Protein AF-A0A1G1LKU3-F1 (afdb_monomer)

Sequence (228 aa):
MNNTKLEERTIYLSWQATDHGKRHIVAELVEKAPGQYSFRYIPGKDLEEAKKLGFNGYPAFPNLDQEYTGNAIDPFVMRLPARARADFNDLLKYWEIHNPSLSDFDLLAITGGKLRTDNFEFIDPHKTKRPNQFLTELAGFVYHADDKKLRNIPAGSELQLEREPKNQSDSYAVKVLYRGEPIGSIKRVHSQTICEELAKGKTVKAEVKDFAVNGVVNSILLKVTISG

Nearest PDB structures (foldseek):
  4xzg-assembly1_A  TM=8.697E-01  e=4.117E-06  Homo sapiens
  3k2y-assembly1_A  TM=7.792E-01  e=2.714E-05  Lactiplantibacillus plantarum
  6kjx-assembly1_A  TM=4.455E-01  e=8.923E-01  Homo sapiens
  6kjw-assembly1_A  TM=4.487E-01  e=1.121E+00  Homo sapiens
  6kjy-assembly1_A  TM=4.460E-01  e=1.187E+00  Homo sapiens

Radius of gyration: 18.08 Å; Cα contacts (8 Å, |Δi|>4): 410; chains: 1; bounding box: 56×41×42 Å

Solvent-accessible surface area (backbone atoms only — not comparable to full-atom values): 13021 Å² total; per-residue (Å²): 132,88,81,74,73,67,78,64,44,64,32,31,36,29,39,38,49,96,86,74,57,74,73,23,62,35,26,38,42,33,37,62,46,97,91,38,26,34,31,33,50,44,89,50,70,43,31,58,52,38,42,76,65,69,52,69,64,54,89,95,49,60,59,65,91,45,76,41,68,49,73,50,52,59,84,55,54,78,46,48,82,62,80,85,44,93,59,37,68,58,53,31,53,73,71,74,46,86,60,92,84,61,52,72,67,56,50,31,39,69,65,16,41,58,52,94,88,56,53,48,34,37,40,50,47,44,80,90,63,69,66,54,56,51,73,46,54,59,29,65,30,86,81,48,42,58,59,74,62,60,72,69,58,56,68,70,39,70,41,48,79,44,78,36,66,81,40,90,90,40,56,41,37,27,40,31,23,50,95,85,41,60,43,26,26,50,42,72,64,49,13,48,53,53,50,54,42,48,71,70,70,32,49,75,46,37,25,35,61,45,74,44,71,74,98,48,78,74,46,39,35,29,38,37,40,49,51,122

Mean predicted aligned error: 5.67 Å

Secondary structure (DSSP, 8-state):
-----PPPEEEEEEE--TT----EEEEEEEEEETTEEEEEE--SHHHHHHHHTT---BTTB--TTPPEEEBTTHHHHTTSPPTT-TTHHHHHHHTT---TT--HHHHHHHHTT--TTS-EEEE---SSS--SEEEEEPBSHHHHS-HHHHHTS-TT-EEEEEE-TT-SS-TT-EEEEETTEEEEE--HHHHHHHHHHHHTT-EEEEEEEEEEEESEEEEEEEEEEEE-

Structure (mmCIF, N/CA/C/O backbone):
data_AF-A0A1G1LKU3-F1
#
_entry.id   AF-A0A1G1LKU3-F1
#
loop_
_atom_site.group_PDB
_atom_site.id
_atom_site.type_symbol
_atom_site.label_atom_id
_atom_site.label_alt_id
_atom_site.label_comp_id
_atom_site.label_asym_id
_atom_site.label_entity_id
_atom_site.label_seq_id
_atom_site.pdbx_PDB_ins_code
_atom_site.Cartn_x
_atom_site.Cartn_y
_atom_site.Cartn_z
_atom_site.occupancy
_atom_site.B_iso_or_equiv
_atom_site.auth_seq_id
_atom_site.auth_comp_id
_atom_site.auth_asym_id
_atom_site.auth_atom_id
_atom_site.pdbx_PDB_model_num
ATOM 1 N N . MET A 1 1 ? 31.051 19.536 7.301 1.00 37.12 1 MET A N 1
ATOM 2 C CA . MET A 1 1 ? 30.034 19.300 6.255 1.00 37.12 1 MET A CA 1
ATOM 3 C C . MET A 1 1 ? 29.136 18.187 6.760 1.00 37.12 1 MET A C 1
ATOM 5 O O . MET A 1 1 ? 29.606 17.064 6.882 1.00 37.12 1 MET A O 1
ATOM 9 N N . ASN A 1 2 ? 27.909 18.510 7.171 1.00 36.47 2 ASN A N 1
ATOM 10 C CA . ASN A 1 2 ? 26.962 17.505 7.647 1.00 36.47 2 ASN A CA 1
ATOM 11 C C . ASN A 1 2 ? 26.499 16.684 6.444 1.00 36.47 2 ASN A C 1
ATOM 13 O O . ASN A 1 2 ? 25.755 17.179 5.602 1.00 36.47 2 ASN A O 1
ATOM 17 N N . ASN A 1 3 ? 26.997 15.455 6.346 1.00 38.53 3 ASN A N 1
ATOM 18 C CA . ASN A 1 3 ? 26.546 14.478 5.370 1.00 38.53 3 ASN A CA 1
ATOM 19 C C . ASN A 1 3 ? 25.198 13.929 5.852 1.00 38.53 3 ASN A C 1
ATOM 21 O O . ASN A 1 3 ? 25.131 12.864 6.465 1.00 38.53 3 ASN A O 1
ATOM 25 N N . THR A 1 4 ? 24.130 14.706 5.671 1.00 44.66 4 THR A N 1
ATOM 26 C CA . THR A 1 4 ? 22.770 14.225 5.908 1.00 44.66 4 THR A CA 1
ATOM 27 C C . THR A 1 4 ? 22.478 13.205 4.816 1.00 44.66 4 THR A C 1
ATOM 29 O O . THR A 1 4 ? 22.064 13.567 3.717 1.00 44.66 4 THR A O 1
ATOM 32 N N . LYS A 1 5 ? 22.775 11.930 5.086 1.00 50.56 5 LYS A N 1
ATOM 33 C CA . LYS A 1 5 ? 22.382 10.822 4.218 1.00 50.56 5 LYS A CA 1
ATOM 34 C C . LYS A 1 5 ? 20.863 10.920 4.063 1.00 50.56 5 LYS A C 1
ATOM 36 O O . LYS A 1 5 ? 20.144 10.761 5.047 1.00 50.56 5 LYS A O 1
ATOM 41 N N . LEU A 1 6 ? 20.387 11.288 2.872 1.00 59.25 6 LEU A N 1
ATOM 42 C CA . LEU A 1 6 ? 18.961 11.244 2.561 1.00 59.25 6 LEU A CA 1
ATOM 43 C C . LEU A 1 6 ? 18.481 9.821 2.855 1.00 59.25 6 LEU A C 1
ATOM 45 O O . LEU A 1 6 ? 19.118 8.855 2.435 1.00 59.25 6 LEU A O 1
ATOM 49 N N . GLU A 1 7 ? 17.420 9.698 3.649 1.00 74.25 7 GLU A N 1
ATOM 50 C CA . GLU A 1 7 ? 16.853 8.391 3.963 1.00 74.25 7 GLU A CA 1
ATOM 51 C C . GLU A 1 7 ? 16.281 7.771 2.692 1.00 74.25 7 GLU A C 1
ATOM 53 O O . GLU A 1 7 ? 15.442 8.378 2.020 1.00 74.25 7 GLU A O 1
ATOM 58 N N . GLU A 1 8 ? 16.739 6.560 2.389 1.00 87.94 8 GLU A N 1
ATOM 59 C CA . GLU A 1 8 ? 16.207 5.749 1.302 1.00 87.94 8 GLU A CA 1
ATOM 60 C C . GLU A 1 8 ? 14.712 5.503 1.533 1.00 87.94 8 GLU A C 1
ATOM 62 O O . GLU A 1 8 ? 14.261 5.262 2.661 1.00 87.94 8 GLU A O 1
ATOM 67 N N . ARG A 1 9 ? 13.931 5.584 0.456 1.00 91.44 9 ARG A N 1
ATOM 68 C CA . ARG A 1 9 ? 12.481 5.371 0.493 1.00 91.44 9 ARG A CA 1
ATOM 69 C C . ARG A 1 9 ? 12.148 4.104 -0.265 1.00 91.44 9 ARG A C 1
ATOM 71 O O . ARG A 1 9 ? 12.622 3.920 -1.380 1.00 91.44 9 ARG A O 1
ATOM 78 N N . THR A 1 10 ? 11.296 3.264 0.310 1.00 93.88 10 THR A N 1
ATOM 79 C CA . THR A 1 10 ? 10.927 1.978 -0.287 1.00 93.88 10 THR A CA 1
ATOM 80 C C . THR A 1 10 ? 9.421 1.865 -0.398 1.00 93.88 10 THR A C 1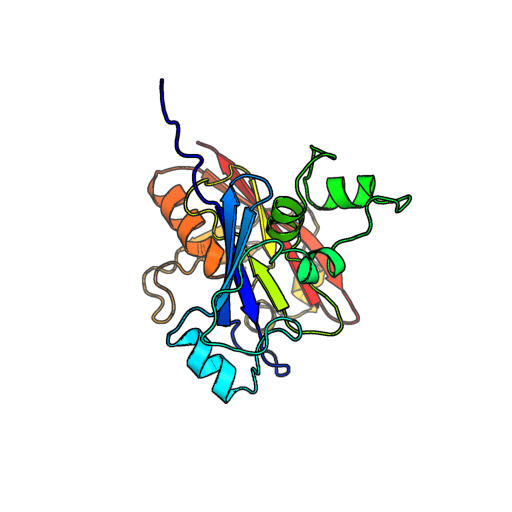
ATOM 82 O O . THR A 1 10 ? 8.718 2.007 0.600 1.00 93.88 10 THR A O 1
ATOM 85 N N . ILE A 1 11 ? 8.949 1.529 -1.595 1.00 95.69 11 ILE A N 1
ATOM 86 C CA . ILE A 1 11 ? 7.603 1.006 -1.815 1.00 95.69 11 ILE A CA 1
ATOM 87 C C . ILE A 1 11 ? 7.697 -0.420 -2.340 1.00 95.69 11 ILE A C 1
ATOM 89 O O . ILE A 1 11 ? 8.648 -0.798 -3.024 1.00 95.69 11 ILE A O 1
ATOM 93 N N . TYR A 1 12 ? 6.704 -1.230 -2.015 1.00 96.69 12 TYR A N 1
ATOM 94 C CA . TYR A 1 12 ? 6.660 -2.630 -2.397 1.00 96.69 12 TYR A CA 1
ATOM 95 C C . TYR A 1 12 ? 5.760 -2.841 -3.603 1.00 96.69 12 TYR A C 1
ATOM 97 O O . TYR A 1 12 ? 4.674 -2.273 -3.677 1.00 96.69 12 TYR A O 1
ATOM 105 N N . LEU A 1 13 ? 6.181 -3.712 -4.514 1.00 97.69 13 LEU A N 1
ATOM 106 C CA . LEU A 1 13 ? 5.311 -4.253 -5.544 1.00 97.69 13 LEU A CA 1
ATOM 107 C C . LEU A 1 13 ? 4.603 -5.483 -4.978 1.00 97.69 13 LEU A C 1
ATOM 109 O O . LEU A 1 13 ? 5.233 -6.488 -4.632 1.00 97.69 13 LEU A O 1
ATOM 113 N N . SER A 1 14 ? 3.281 -5.400 -4.908 1.00 95.62 14 SER A N 1
ATOM 114 C CA . SER A 1 14 ? 2.413 -6.527 -4.595 1.00 95.62 14 SER A CA 1
ATOM 115 C C . SER A 1 14 ? 1.806 -7.120 -5.861 1.00 95.62 14 SER A C 1
ATOM 117 O O . SER A 1 14 ? 1.523 -6.401 -6.822 1.00 95.62 14 SER A O 1
ATOM 119 N N . TRP A 1 15 ? 1.575 -8.429 -5.841 1.00 95.69 15 TRP A N 1
ATOM 120 C CA . TRP A 1 15 ? 0.900 -9.159 -6.909 1.00 95.69 15 TRP A CA 1
ATOM 121 C C . TRP A 1 15 ? -0.154 -10.113 -6.334 1.00 95.69 15 TRP A C 1
ATOM 123 O O . TRP A 1 15 ? 0.018 -10.654 -5.239 1.00 95.69 15 TRP A O 1
ATOM 133 N N . GLN A 1 16 ? -1.251 -10.307 -7.066 1.00 91.12 16 GLN A N 1
ATOM 134 C CA . GLN A 1 16 ? -2.331 -11.240 -6.731 1.00 91.12 16 GLN A CA 1
ATOM 135 C C . GLN A 1 16 ? -2.614 -12.166 -7.919 1.00 91.12 16 GLN A C 1
ATOM 137 O O . GLN A 1 16 ? -2.608 -11.724 -9.068 1.00 91.12 16 GLN A O 1
ATOM 142 N N . ALA A 1 17 ? -2.922 -13.431 -7.650 1.00 89.38 17 ALA A N 1
ATOM 143 C CA . ALA A 1 17 ? -3.460 -14.322 -8.671 1.00 89.38 17 ALA A CA 1
ATOM 144 C C . ALA A 1 17 ? -4.878 -13.886 -9.098 1.00 89.38 17 ALA A C 1
ATOM 146 O O . ALA A 1 17 ? -5.596 -13.215 -8.351 1.00 89.38 17 ALA A O 1
ATOM 147 N N . THR A 1 18 ? -5.280 -14.247 -10.318 1.00 78.25 18 THR A N 1
ATOM 148 C CA . THR A 1 18 ? -6.564 -13.840 -10.924 1.00 78.25 18 THR A CA 1
ATOM 149 C C . THR A 1 18 ? -7.797 -14.418 -10.227 1.00 78.25 18 THR A C 1
ATOM 151 O O . THR A 1 18 ? -8.896 -13.924 -10.432 1.00 78.25 18 THR A O 1
ATOM 154 N N . ASP A 1 19 ? -7.631 -15.447 -9.402 1.00 71.25 19 ASP A N 1
ATOM 155 C CA . ASP A 1 19 ? -8.685 -16.141 -8.655 1.00 71.25 19 ASP A CA 1
ATOM 156 C C . ASP A 1 19 ? -8.971 -15.526 -7.267 1.00 71.25 19 ASP A C 1
ATOM 158 O O . ASP A 1 19 ? -9.614 -16.149 -6.425 1.00 71.25 19 ASP A O 1
ATOM 162 N N . HIS A 1 20 ? -8.545 -14.278 -7.037 1.00 62.06 20 HIS A N 1
ATOM 163 C CA . HIS A 1 20 ? -8.822 -13.490 -5.826 1.00 62.06 20 HIS A CA 1
ATOM 164 C C . HIS A 1 20 ? -8.166 -14.004 -4.526 1.00 62.06 20 HIS A C 1
ATOM 166 O O . HIS A 1 20 ? -8.681 -13.789 -3.425 1.00 62.06 20 HIS A O 1
ATOM 172 N N . GLY A 1 21 ? -6.975 -14.602 -4.629 1.00 72.00 21 GLY A N 1
ATOM 173 C CA . GLY A 1 21 ? -6.174 -15.055 -3.484 1.00 72.00 21 GLY A CA 1
ATOM 174 C C . GLY A 1 21 ? -5.505 -13.948 -2.647 1.00 72.00 21 GLY A C 1
ATOM 175 O O . GLY A 1 21 ? -5.754 -12.755 -2.795 1.00 72.00 21 GLY A O 1
ATOM 176 N N . LYS A 1 22 ? -4.611 -14.328 -1.734 1.00 80.38 22 LYS A N 1
ATOM 177 C CA . LYS A 1 22 ? -3.787 -13.381 -0.960 1.00 80.38 22 LYS A CA 1
ATOM 178 C C . LYS A 1 22 ? -2.887 -12.553 -1.902 1.00 80.38 22 LYS A C 1
ATOM 180 O O . LYS A 1 22 ? -2.382 -13.064 -2.896 1.00 80.38 22 LYS A O 1
ATOM 185 N N . ARG A 1 23 ? -2.642 -11.278 -1.569 1.00 88.88 23 ARG A N 1
ATOM 186 C CA . ARG A 1 23 ? -1.574 -10.480 -2.202 1.00 88.88 23 ARG A CA 1
ATOM 187 C C . ARG A 1 23 ? -0.210 -10.865 -1.632 1.00 88.88 23 ARG A C 1
ATOM 189 O O . ARG A 1 23 ? -0.045 -10.920 -0.413 1.00 88.88 23 ARG A O 1
ATOM 196 N N . HIS A 1 24 ? 0.758 -11.072 -2.512 1.00 92.62 24 HIS A N 1
ATOM 197 C CA . HIS A 1 24 ? 2.145 -11.378 -2.174 1.00 92.62 24 HIS A CA 1
ATOM 198 C C . HIS A 1 24 ? 3.012 -10.149 -2.417 1.00 92.62 24 HIS A C 1
ATOM 200 O O . HIS A 1 24 ? 2.901 -9.524 -3.473 1.00 92.62 24 HIS A O 1
ATOM 206 N N . ILE A 1 25 ? 3.873 -9.800 -1.461 1.00 94.56 25 ILE A N 1
ATOM 207 C CA . ILE A 1 25 ? 4.914 -8.795 -1.690 1.00 94.56 25 ILE A CA 1
ATOM 208 C C . ILE A 1 25 ? 6.060 -9.478 -2.434 1.00 94.56 25 ILE A C 1
ATOM 210 O O . ILE A 1 25 ? 6.754 -10.319 -1.868 1.00 94.56 25 ILE A O 1
ATOM 214 N N . VAL A 1 26 ? 6.224 -9.152 -3.716 1.00 97.62 26 VAL A N 1
ATOM 215 C CA . VAL A 1 26 ? 7.141 -9.872 -4.618 1.00 97.62 26 VAL A CA 1
ATOM 216 C C . VAL A 1 26 ? 8.422 -9.099 -4.913 1.00 97.62 26 VAL A C 1
ATOM 218 O O . VAL A 1 26 ? 9.440 -9.709 -5.232 1.00 97.62 26 VAL A O 1
ATOM 221 N N . ALA A 1 27 ? 8.391 -7.771 -4.808 1.00 98.25 27 ALA A N 1
ATOM 222 C CA . ALA A 1 27 ? 9.526 -6.910 -5.121 1.00 98.25 27 ALA A CA 1
ATOM 223 C C . ALA A 1 27 ? 9.468 -5.581 -4.359 1.00 98.25 27 ALA A C 1
ATOM 225 O O . ALA A 1 27 ? 8.453 -5.234 -3.752 1.00 98.25 27 ALA A O 1
ATOM 226 N N . GLU A 1 28 ? 10.556 -4.824 -4.424 1.00 97.62 28 GLU A N 1
ATOM 227 C CA . GLU A 1 28 ? 10.659 -3.458 -3.918 1.00 97.62 28 GLU A CA 1
ATOM 228 C C . GLU A 1 28 ? 11.194 -2.508 -4.987 1.00 97.62 28 GLU A C 1
ATOM 230 O O . GLU A 1 28 ? 12.090 -2.856 -5.757 1.00 97.62 28 GLU A O 1
ATOM 235 N N . LEU A 1 29 ? 10.642 -1.296 -5.001 1.00 97.62 29 LEU A N 1
ATOM 236 C CA . LEU A 1 29 ? 11.205 -0.128 -5.661 1.00 97.62 29 LEU A CA 1
ATOM 237 C C . LEU A 1 29 ? 11.768 0.786 -4.573 1.00 97.62 29 LEU A C 1
ATOM 239 O O . LEU A 1 29 ? 11.040 1.235 -3.684 1.00 97.62 29 LEU A O 1
ATOM 243 N N . VAL A 1 30 ? 13.063 1.060 -4.657 1.00 95.56 30 VAL A N 1
ATOM 244 C CA . VAL A 1 30 ? 13.795 1.894 -3.707 1.00 95.56 30 VAL A CA 1
ATOM 245 C C . VAL A 1 30 ? 14.258 3.155 -4.414 1.00 95.56 30 VAL A C 1
ATOM 247 O O . VAL A 1 30 ? 14.910 3.081 -5.454 1.00 95.56 30 VAL A O 1
ATOM 250 N N . GLU A 1 31 ? 13.955 4.312 -3.841 1.00 93.81 31 GLU A N 1
ATOM 251 C CA . GLU A 1 31 ? 14.601 5.568 -4.193 1.00 93.81 31 GLU A CA 1
ATOM 252 C C . GLU A 1 31 ? 15.798 5.784 -3.261 1.00 93.81 31 GLU A C 1
ATOM 254 O O . GLU A 1 31 ? 15.637 6.055 -2.068 1.00 93.81 31 GLU A O 1
ATOM 259 N N . LYS A 1 32 ? 17.005 5.634 -3.814 1.00 91.19 32 LYS A N 1
ATOM 260 C CA . LYS A 1 32 ? 18.273 5.765 -3.075 1.00 91.19 32 LYS A CA 1
ATOM 261 C C . LYS A 1 32 ? 18.651 7.231 -2.850 1.00 91.19 32 LYS A C 1
ATOM 263 O O . LYS A 1 32 ? 19.240 7.589 -1.836 1.00 91.19 32 LYS A O 1
ATOM 268 N N . ALA A 1 33 ? 18.306 8.073 -3.817 1.00 89.00 33 ALA A N 1
ATOM 269 C CA . ALA A 1 33 ? 18.421 9.526 -3.800 1.00 89.00 33 ALA A CA 1
ATOM 270 C C . ALA A 1 33 ? 17.388 10.095 -4.792 1.00 89.00 33 ALA A C 1
ATOM 272 O O . ALA A 1 33 ? 16.926 9.338 -5.648 1.00 89.00 33 ALA A O 1
ATOM 273 N N . PRO A 1 34 ? 17.034 11.394 -4.737 1.00 87.50 34 PRO A N 1
ATOM 274 C CA . PRO A 1 34 ? 16.102 11.981 -5.700 1.00 87.50 34 PRO A CA 1
ATOM 275 C C . PRO A 1 34 ? 16.500 11.658 -7.149 1.00 87.50 34 PRO A C 1
ATOM 277 O O . PRO A 1 34 ? 17.600 11.999 -7.585 1.00 87.50 34 PRO A O 1
ATOM 280 N N . GLY A 1 35 ? 15.620 10.964 -7.877 1.00 87.38 35 GLY A N 1
ATOM 281 C CA . GLY A 1 35 ? 15.858 10.543 -9.263 1.00 87.38 35 GLY A CA 1
ATOM 282 C C . GLY A 1 35 ? 16.726 9.288 -9.450 1.00 87.38 35 GLY A C 1
ATOM 283 O O . GLY A 1 35 ? 16.971 8.898 -10.586 1.00 87.38 35 GLY A O 1
ATOM 284 N N . GLN A 1 36 ? 17.196 8.643 -8.377 1.00 93.38 36 GLN A N 1
ATOM 285 C CA . GLN A 1 36 ? 17.984 7.407 -8.436 1.00 93.38 36 GLN A CA 1
ATOM 286 C C . GLN A 1 36 ? 17.190 6.238 -7.862 1.00 93.38 36 GLN A C 1
ATOM 288 O O . GLN A 1 36 ? 16.994 6.144 -6.646 1.00 93.38 36 GLN A O 1
ATOM 293 N N . TYR A 1 37 ? 16.786 5.319 -8.737 1.00 95.88 37 TYR A N 1
ATOM 294 C CA . TYR A 1 37 ? 15.911 4.213 -8.376 1.00 95.88 37 TYR A CA 1
ATOM 295 C C . TYR A 1 37 ? 16.598 2.857 -8.550 1.00 95.88 37 TYR A C 1
ATOM 297 O O . TYR A 1 37 ? 17.437 2.652 -9.431 1.00 95.88 37 TYR A O 1
ATOM 305 N N . SER A 1 38 ? 16.210 1.903 -7.712 1.00 97.25 38 SER A N 1
ATOM 306 C CA . SER A 1 38 ? 16.488 0.488 -7.931 1.00 97.25 38 SER A CA 1
ATOM 307 C C . SER A 1 38 ? 15.237 -0.347 -7.738 1.00 97.25 38 SER A C 1
ATOM 309 O O . SER A 1 38 ? 14.478 -0.109 -6.801 1.00 97.25 38 SER A O 1
ATOM 311 N N . PHE A 1 39 ? 15.058 -1.353 -8.581 1.00 98.56 39 PHE A N 1
ATOM 312 C CA . PHE A 1 39 ? 13.998 -2.339 -8.466 1.00 98.56 39 PHE A CA 1
ATOM 313 C C . PHE A 1 39 ? 14.605 -3.733 -8.348 1.00 98.56 39 PHE A C 1
ATOM 315 O O . PHE A 1 39 ? 15.488 -4.095 -9.126 1.00 98.56 39 PHE A O 1
ATOM 322 N N . ARG A 1 40 ? 14.134 -4.527 -7.389 1.00 98.44 40 ARG A N 1
ATOM 323 C CA . ARG A 1 40 ? 14.531 -5.933 -7.257 1.00 98.44 40 ARG A CA 1
ATOM 324 C C . ARG A 1 40 ? 13.414 -6.762 -6.657 1.00 98.44 40 ARG A C 1
ATOM 326 O O . ARG A 1 40 ? 12.629 -6.270 -5.846 1.00 98.44 40 ARG A O 1
ATOM 333 N N . TYR A 1 41 ? 13.389 -8.038 -7.009 1.00 98.69 41 TYR A N 1
ATOM 334 C CA . TYR A 1 41 ? 12.525 -9.001 -6.343 1.00 98.69 41 TYR A CA 1
ATOM 335 C C . TYR A 1 41 ? 13.053 -9.315 -4.950 1.00 98.69 41 TYR A C 1
ATOM 337 O O . TYR A 1 41 ? 14.256 -9.251 -4.702 1.00 98.69 41 TYR A O 1
ATOM 345 N N . ILE A 1 42 ? 12.141 -9.627 -4.031 1.00 97.88 42 ILE A N 1
ATOM 346 C CA . ILE A 1 42 ? 12.471 -9.953 -2.644 1.00 97.88 42 ILE A CA 1
ATOM 347 C C . ILE A 1 42 ? 12.443 -11.478 -2.510 1.00 97.88 42 ILE A C 1
ATOM 349 O O . ILE A 1 42 ? 11.354 -12.062 -2.527 1.00 97.88 42 ILE A O 1
ATOM 353 N N . PRO A 1 43 ? 13.599 -12.150 -2.363 1.00 96.81 43 PRO A N 1
ATOM 354 C CA . PRO A 1 43 ? 13.624 -13.587 -2.138 1.00 96.81 43 PRO A CA 1
ATOM 355 C C . PRO A 1 43 ? 12.898 -13.942 -0.841 1.00 96.81 43 PRO A C 1
ATOM 357 O O . PRO A 1 43 ? 13.096 -13.305 0.195 1.00 96.81 43 PRO A O 1
ATOM 360 N N . GLY A 1 44 ? 12.070 -14.983 -0.878 1.00 95.62 44 GLY A N 1
ATOM 361 C CA . GLY A 1 44 ? 11.375 -15.464 0.307 1.00 95.62 44 GLY A CA 1
ATOM 362 C C . GLY A 1 44 ? 10.028 -16.100 0.006 1.00 95.62 44 GLY A C 1
ATOM 363 O O . GLY A 1 44 ? 9.636 -16.285 -1.144 1.00 95.62 44 GLY A O 1
ATOM 364 N N . LYS A 1 45 ? 9.308 -16.426 1.082 1.00 93.75 45 LYS A N 1
ATOM 365 C CA . LYS A 1 45 ? 8.049 -17.179 1.035 1.00 93.75 45 LYS A CA 1
ATOM 366 C C . LYS A 1 45 ? 7.015 -16.564 0.088 1.00 93.75 45 LYS A C 1
ATOM 368 O O . LYS A 1 45 ? 6.430 -17.294 -0.700 1.00 93.75 45 LYS A O 1
ATOM 373 N N . ASP A 1 46 ? 6.810 -15.248 0.148 1.00 93.88 46 ASP A N 1
ATOM 374 C CA . ASP A 1 46 ? 5.795 -14.578 -0.672 1.00 93.88 46 ASP A CA 1
ATOM 375 C C . ASP A 1 46 ? 6.115 -14.674 -2.176 1.00 93.88 46 ASP A C 1
ATOM 377 O O . 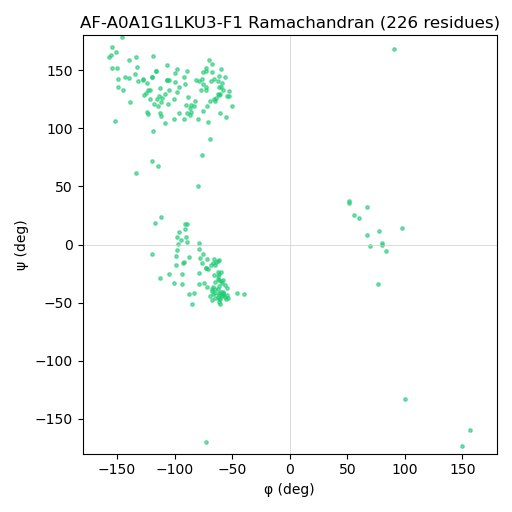ASP A 1 46 ? 5.215 -14.980 -2.955 1.00 93.88 46 ASP A O 1
ATOM 381 N N . LEU A 1 47 ? 7.379 -14.494 -2.584 1.00 96.81 47 LEU A N 1
ATOM 382 C CA . LEU A 1 47 ? 7.798 -14.642 -3.983 1.00 96.81 47 LEU A CA 1
ATOM 383 C C . LEU A 1 47 ? 7.680 -16.096 -4.463 1.00 96.81 47 LEU A C 1
ATOM 385 O O . LEU A 1 47 ? 7.191 -16.341 -5.563 1.00 96.81 47 LEU A O 1
ATOM 389 N N . GLU A 1 48 ? 8.081 -17.066 -3.638 1.00 96.38 48 GLU A N 1
ATOM 390 C CA . GLU A 1 48 ? 7.979 -18.492 -3.976 1.00 96.38 48 GLU A CA 1
ATOM 391 C C . GLU A 1 48 ? 6.525 -18.977 -4.072 1.00 96.38 48 GLU A C 1
ATOM 393 O O . GLU A 1 48 ? 6.189 -19.784 -4.938 1.00 96.38 48 GLU A O 1
ATOM 398 N N . GLU A 1 49 ? 5.637 -18.474 -3.213 1.00 94.69 49 GLU A N 1
ATOM 399 C CA . GLU A 1 49 ? 4.196 -18.713 -3.326 1.00 94.69 49 GLU A CA 1
ATOM 400 C C . GLU A 1 49 ? 3.626 -18.076 -4.597 1.00 94.69 49 GLU A C 1
ATOM 402 O O . GLU A 1 49 ? 2.913 -18.747 -5.340 1.00 94.69 49 GLU A O 1
ATOM 407 N N . ALA A 1 50 ? 3.987 -16.824 -4.896 1.00 95.50 50 ALA A N 1
ATOM 408 C CA . ALA A 1 50 ? 3.529 -16.142 -6.103 1.00 95.50 50 ALA A CA 1
ATOM 409 C C . ALA A 1 50 ? 3.941 -16.902 -7.375 1.00 95.50 50 ALA A C 1
ATOM 411 O O . ALA A 1 50 ? 3.112 -17.104 -8.262 1.00 95.50 50 ALA A O 1
ATOM 412 N N . LYS A 1 51 ? 5.191 -17.390 -7.453 1.00 96.00 51 LYS A N 1
ATOM 413 C CA . LYS A 1 51 ? 5.685 -18.206 -8.579 1.00 96.00 51 LYS A CA 1
ATOM 414 C C . LYS A 1 51 ? 4.827 -19.453 -8.802 1.00 96.00 51 LYS A C 1
ATOM 416 O O . LYS A 1 51 ? 4.435 -19.737 -9.930 1.00 96.00 51 LYS A O 1
ATOM 421 N N . LYS A 1 52 ? 4.473 -20.169 -7.727 1.00 95.12 52 LYS A N 1
ATOM 422 C CA . LYS A 1 52 ? 3.597 -21.358 -7.793 1.00 95.12 52 LYS A CA 1
ATOM 423 C C . LYS A 1 52 ? 2.195 -21.038 -8.313 1.00 95.12 52 LYS A C 1
ATOM 425 O O . LYS A 1 52 ? 1.551 -21.910 -8.884 1.00 95.12 52 LYS A O 1
ATOM 430 N N . LEU A 1 53 ? 1.742 -19.801 -8.125 1.00 94.38 53 LEU A N 1
ATOM 431 C CA . LEU A 1 53 ? 0.457 -19.291 -8.604 1.00 94.38 53 LEU A CA 1
ATOM 432 C C . LEU A 1 53 ? 0.540 -18.665 -10.011 1.00 94.38 53 LEU A C 1
ATOM 434 O O . LEU A 1 53 ? -0.441 -18.096 -10.483 1.00 94.38 53 LEU A O 1
ATOM 438 N N . GLY A 1 54 ? 1.687 -18.765 -10.692 1.00 94.31 54 GLY A N 1
ATOM 439 C CA . GLY A 1 54 ? 1.867 -18.292 -12.069 1.00 94.31 54 GLY A CA 1
ATOM 440 C C . GLY A 1 54 ? 2.500 -16.906 -12.201 1.00 94.31 54 GLY A C 1
ATOM 441 O O . GLY A 1 54 ? 2.459 -16.316 -13.281 1.00 94.31 54 GLY A O 1
ATOM 442 N N . PHE A 1 55 ? 3.092 -16.366 -11.135 1.00 95.81 55 PHE A N 1
ATOM 443 C CA . PHE A 1 55 ? 3.869 -15.135 -11.225 1.00 95.81 55 PHE A CA 1
ATOM 444 C C . PHE A 1 55 ? 5.180 -15.344 -12.001 1.00 95.81 55 PHE A C 1
ATOM 446 O O . PHE A 1 55 ? 6.021 -16.142 -11.593 1.00 95.81 55 PHE A O 1
ATOM 453 N N . ASN A 1 56 ? 5.384 -14.566 -13.069 1.00 95.44 56 ASN A N 1
ATOM 454 C CA . ASN A 1 56 ? 6.557 -14.656 -13.954 1.00 95.44 56 ASN A CA 1
ATOM 455 C C . ASN A 1 56 ? 7.426 -13.383 -13.951 1.00 95.44 56 ASN A C 1
ATOM 457 O O . ASN A 1 56 ? 8.203 -13.159 -14.874 1.00 95.44 56 ASN A O 1
ATOM 461 N N . GLY A 1 57 ? 7.277 -12.530 -12.935 1.00 96.94 57 GLY A N 1
ATOM 462 C CA . GLY A 1 57 ? 7.916 -11.216 -12.900 1.00 96.94 57 GLY A CA 1
ATOM 463 C C . GLY A 1 57 ? 7.055 -10.102 -13.499 1.00 96.94 57 GLY A C 1
ATOM 464 O O . GLY A 1 57 ? 6.018 -10.321 -14.125 1.00 96.94 57 GLY A O 1
ATOM 465 N N . TYR A 1 58 ? 7.485 -8.869 -13.264 1.00 97.31 58 TYR A N 1
ATOM 466 C CA . TYR A 1 58 ? 6.996 -7.683 -13.943 1.00 97.31 58 TYR A CA 1
ATOM 467 C C . TYR A 1 58 ? 7.523 -7.664 -15.392 1.00 97.31 58 TYR A C 1
ATOM 469 O O . TYR A 1 58 ? 8.717 -7.894 -15.582 1.00 97.31 58 TYR A O 1
ATOM 477 N N . PRO A 1 59 ? 6.704 -7.347 -16.416 1.00 95.56 59 PRO A N 1
ATOM 478 C CA . PRO A 1 59 ? 7.092 -7.502 -17.825 1.00 95.56 59 PRO A CA 1
ATOM 479 C C . PRO A 1 59 ? 8.396 -6.806 -18.243 1.00 95.56 59 PRO A C 1
ATOM 481 O O . PRO A 1 59 ? 9.159 -7.351 -19.033 1.00 95.56 59 PRO A O 1
ATOM 484 N N . ALA A 1 60 ? 8.674 -5.617 -17.700 1.00 96.38 60 ALA A N 1
ATOM 485 C CA . ALA A 1 60 ? 9.907 -4.875 -17.985 1.00 96.38 60 ALA A CA 1
ATOM 486 C C . ALA A 1 60 ? 11.146 -5.410 -17.235 1.00 96.38 60 ALA A C 1
ATOM 488 O O . ALA A 1 60 ? 12.268 -5.018 -17.543 1.00 96.38 60 ALA A O 1
ATOM 489 N N . PHE A 1 61 ? 10.949 -6.299 -16.259 1.00 97.12 61 PHE A N 1
ATOM 490 C CA . PHE A 1 61 ? 11.968 -6.793 -15.335 1.00 97.12 61 PHE A CA 1
ATOM 491 C C . PHE A 1 61 ? 11.895 -8.327 -15.197 1.00 97.12 61 PHE A C 1
ATOM 493 O O . PHE A 1 61 ? 11.609 -8.830 -14.112 1.00 97.12 61 PHE A O 1
ATOM 500 N N . PRO A 1 62 ? 12.103 -9.104 -16.276 1.00 95.81 62 PRO A N 1
ATOM 501 C CA . PRO A 1 62 ? 11.822 -10.544 -16.289 1.00 95.81 62 PRO A CA 1
ATOM 502 C C . PRO A 1 62 ? 12.809 -11.405 -15.481 1.00 95.81 62 PRO A C 1
ATOM 504 O O . PRO A 1 62 ? 12.486 -12.539 -15.137 1.00 95.81 62 PRO A O 1
ATOM 507 N N . ASN A 1 63 ? 14.014 -10.908 -15.186 1.00 97.12 63 ASN A N 1
ATOM 508 C CA . ASN A 1 63 ? 15.007 -11.648 -14.410 1.00 97.12 63 ASN A CA 1
ATOM 509 C C . ASN A 1 63 ? 14.779 -11.413 -12.913 1.00 97.12 63 ASN A C 1
ATOM 511 O O . ASN A 1 63 ? 15.002 -10.314 -12.405 1.00 97.12 63 ASN A O 1
ATOM 515 N N . LEU A 1 64 ? 14.345 -12.461 -12.213 1.00 97.81 64 LEU A N 1
ATOM 516 C CA . LEU A 1 64 ? 13.980 -12.375 -10.801 1.00 97.81 64 LEU A CA 1
ATOM 517 C C . LEU A 1 64 ? 15.185 -12.222 -9.860 1.00 97.81 64 LEU A C 1
ATOM 519 O O . LEU A 1 64 ? 15.019 -11.738 -8.746 1.00 97.81 64 LEU A O 1
ATOM 523 N N . ASP A 1 65 ? 16.387 -12.581 -10.311 1.00 97.00 65 ASP A N 1
ATOM 524 C CA . ASP A 1 65 ? 17.608 -12.547 -9.496 1.00 97.00 65 ASP A CA 1
ATOM 525 C C . ASP A 1 65 ? 18.438 -11.268 -9.720 1.00 97.00 65 ASP A C 1
ATOM 527 O O . ASP A 1 65 ? 19.502 -11.085 -9.127 1.00 97.00 65 ASP A O 1
ATOM 531 N N . GLN A 1 66 ? 17.962 -10.366 -10.583 1.00 96.75 66 GLN A N 1
ATOM 532 C CA . GLN A 1 66 ? 18.647 -9.129 -10.940 1.00 96.75 66 GLN A CA 1
ATOM 533 C C . GLN A 1 66 ? 18.140 -7.936 -10.116 1.00 96.75 66 GLN A C 1
ATOM 535 O O . GLN A 1 66 ? 16.937 -7.706 -9.991 1.00 96.75 66 GLN A O 1
ATOM 540 N N . GLU A 1 67 ? 19.072 -7.114 -9.623 1.00 97.69 67 GLU A N 1
ATOM 541 C CA . GLU A 1 67 ? 18.768 -5.736 -9.227 1.00 97.69 67 GLU A CA 1
ATOM 542 C C . GLU A 1 67 ? 18.866 -4.831 -10.458 1.00 97.69 67 GLU A C 1
ATOM 544 O O . GLU A 1 67 ? 19.911 -4.717 -11.104 1.00 97.69 67 GLU A O 1
ATOM 549 N N . TYR A 1 68 ? 17.760 -4.179 -10.787 1.00 97.75 68 TYR A N 1
ATOM 550 C CA . TYR A 1 68 ? 17.676 -3.187 -11.846 1.00 97.75 68 TYR A CA 1
ATOM 551 C C . TYR A 1 68 ? 17.971 -1.818 -11.246 1.00 97.75 68 TYR A C 1
ATOM 553 O O . TYR A 1 68 ? 17.269 -1.382 -10.340 1.00 97.75 68 TYR A O 1
ATOM 561 N N . THR A 1 69 ? 19.006 -1.135 -11.727 1.00 94.44 69 THR A N 1
ATOM 562 C CA . THR A 1 69 ? 19.428 0.187 -11.234 1.00 94.44 69 THR A CA 1
ATOM 563 C C . THR A 1 69 ? 19.356 1.240 -12.342 1.00 94.44 69 THR A C 1
ATOM 565 O O . THR A 1 69 ? 19.280 0.905 -13.524 1.00 94.44 69 THR A O 1
ATOM 568 N N . GLY A 1 70 ? 19.347 2.522 -11.962 1.00 83.56 70 GLY A N 1
ATOM 569 C CA . GLY A 1 70 ? 19.189 3.652 -12.887 1.00 83.56 70 GLY A CA 1
ATOM 570 C C . GLY A 1 70 ? 17.754 4.177 -12.876 1.00 83.56 70 GLY A C 1
ATOM 571 O O . GLY A 1 70 ? 17.165 4.344 -11.807 1.00 83.56 70 GLY A O 1
ATOM 572 N N . ASN A 1 71 ? 17.156 4.404 -14.047 1.00 83.06 71 ASN A N 1
ATOM 573 C CA . ASN A 1 71 ? 15.751 4.811 -14.152 1.00 83.06 71 ASN A CA 1
ATOM 574 C C . ASN A 1 71 ? 14.786 3.615 -14.005 1.00 83.06 71 ASN A C 1
ATOM 576 O O . ASN A 1 71 ? 13.884 3.407 -14.814 1.00 83.06 71 ASN A O 1
ATOM 580 N N . ALA A 1 72 ? 14.961 2.800 -12.958 1.00 95.19 72 ALA A N 1
ATOM 581 C CA . ALA A 1 72 ? 14.131 1.617 -12.700 1.00 95.19 72 ALA A CA 1
ATOM 582 C C . ALA A 1 72 ? 12.638 1.950 -12.478 1.00 95.19 72 ALA A C 1
ATOM 584 O O . ALA A 1 72 ? 11.793 1.059 -12.502 1.00 95.19 72 ALA A O 1
ATOM 585 N N . ILE A 1 73 ? 12.310 3.228 -12.273 1.00 96.69 73 ILE A N 1
ATOM 586 C CA . ILE A 1 73 ? 10.937 3.714 -12.145 1.00 96.69 73 ILE A CA 1
ATOM 587 C C . ILE A 1 73 ? 10.213 3.865 -13.492 1.00 96.69 73 ILE A C 1
ATOM 589 O O . ILE A 1 73 ? 8.987 3.782 -13.512 1.00 96.69 73 ILE A O 1
ATOM 593 N N . ASP A 1 74 ? 10.926 4.053 -14.610 1.00 95.62 74 ASP A N 1
ATOM 594 C CA . ASP A 1 74 ? 10.328 4.452 -15.896 1.00 95.62 74 ASP A CA 1
ATOM 595 C C . ASP A 1 74 ? 9.198 3.510 -16.361 1.00 95.62 74 ASP A C 1
ATOM 597 O O . ASP A 1 74 ? 8.125 4.001 -16.730 1.00 95.62 74 ASP A O 1
ATOM 601 N N . PRO A 1 75 ? 9.329 2.167 -16.266 1.00 95.81 75 PRO A N 1
ATOM 602 C CA . PRO A 1 75 ? 8.241 1.260 -16.642 1.00 95.81 75 PRO A CA 1
ATOM 603 C C . PRO A 1 75 ? 6.990 1.365 -15.760 1.00 95.81 75 PRO A C 1
ATOM 605 O O . PRO A 1 75 ? 5.923 0.873 -16.135 1.00 95.81 75 PRO A O 1
ATOM 608 N N . PHE A 1 76 ? 7.110 1.965 -14.576 1.00 97.12 76 PHE A N 1
ATOM 609 C CA . PHE A 1 76 ? 6.016 2.158 -13.630 1.00 97.12 76 PHE A CA 1
ATOM 610 C C . PHE A 1 76 ? 5.332 3.516 -13.795 1.00 97.12 76 PHE A C 1
ATOM 612 O O . PHE A 1 76 ? 4.141 3.616 -13.507 1.00 97.12 76 PHE A O 1
ATOM 619 N N . VAL A 1 77 ? 6.023 4.531 -14.330 1.00 94.25 77 VAL A N 1
ATOM 620 C CA . VAL A 1 77 ? 5.430 5.849 -14.634 1.00 94.25 77 VAL A CA 1
ATOM 621 C C . VAL A 1 77 ? 4.259 5.716 -15.611 1.00 94.25 77 VAL A C 1
ATOM 623 O O . VAL A 1 77 ? 3.254 6.406 -15.475 1.00 94.25 77 VAL A O 1
ATOM 626 N N . MET A 1 78 ? 4.318 4.746 -16.527 1.00 92.56 78 MET A N 1
ATOM 627 C CA . MET A 1 78 ? 3.225 4.434 -17.462 1.00 92.56 78 MET A CA 1
ATOM 628 C C . MET A 1 78 ? 1.925 3.979 -16.777 1.00 92.56 78 MET A C 1
ATOM 630 O O . MET A 1 78 ? 0.876 3.932 -17.416 1.00 92.56 78 MET A O 1
ATOM 634 N N . ARG A 1 79 ? 1.979 3.635 -15.485 1.00 95.06 79 ARG A N 1
ATOM 635 C CA . ARG A 1 79 ? 0.815 3.256 -14.674 1.00 95.06 79 ARG A CA 1
ATOM 636 C C . ARG A 1 79 ? 0.130 4.466 -14.034 1.00 95.06 79 ARG A C 1
ATOM 638 O O . ARG A 1 79 ? -0.950 4.325 -13.464 1.00 95.06 79 ARG A O 1
ATOM 645 N N . LEU A 1 80 ? 0.764 5.637 -14.091 1.00 94.44 80 LEU A N 1
ATOM 646 C CA . LEU A 1 80 ? 0.277 6.865 -13.481 1.00 94.44 80 LEU A CA 1
ATOM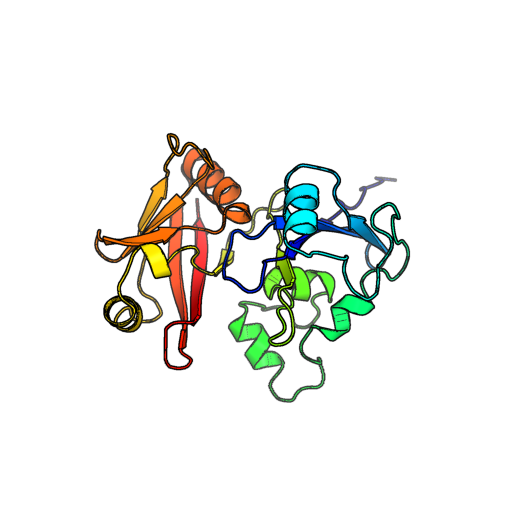 647 C C . LEU A 1 80 ? -0.631 7.642 -14.444 1.00 94.44 80 LEU A C 1
ATOM 649 O O . LEU A 1 80 ? -0.427 7.618 -15.660 1.00 94.44 80 LEU A O 1
ATOM 653 N N . PRO A 1 81 ? -1.622 8.390 -13.927 1.00 89.44 81 PRO A N 1
ATOM 654 C CA . PRO A 1 81 ? -2.351 9.352 -14.739 1.00 89.44 81 PRO A CA 1
ATOM 655 C C . PRO A 1 81 ? -1.395 10.388 -15.345 1.00 89.44 81 PRO A C 1
ATOM 657 O O . PRO A 1 81 ? -0.581 10.977 -14.635 1.00 89.44 81 PRO A O 1
ATOM 660 N N . ALA A 1 82 ? -1.526 10.658 -16.647 1.00 91.25 82 ALA A N 1
ATOM 661 C CA . ALA A 1 82 ? -0.728 11.693 -17.296 1.00 91.25 82 ALA A CA 1
ATOM 662 C C . ALA A 1 82 ? -0.995 13.071 -16.666 1.00 91.25 82 ALA A C 1
ATOM 664 O O . ALA A 1 82 ? -2.144 13.511 -16.575 1.00 91.25 82 ALA A O 1
ATOM 665 N N . ARG A 1 83 ? 0.077 13.783 -16.300 1.00 91.38 83 ARG A N 1
ATOM 666 C CA . ARG A 1 83 ? 0.014 15.111 -15.657 1.00 91.38 83 ARG A CA 1
ATOM 667 C C . ARG A 1 83 ? -0.669 16.179 -16.517 1.00 91.38 83 ARG A C 1
ATOM 669 O O . ARG A 1 83 ? -1.210 17.138 -15.986 1.00 91.38 83 ARG A O 1
ATOM 676 N N . ALA A 1 84 ? -0.662 16.002 -17.839 1.00 91.62 84 ALA A N 1
ATOM 677 C CA . ALA A 1 84 ? -1.291 16.912 -18.797 1.00 91.62 84 ALA A CA 1
ATOM 678 C C . ALA A 1 84 ? -2.821 16.752 -18.909 1.00 91.62 84 ALA A C 1
ATOM 680 O O . ALA A 1 84 ? -3.457 17.491 -19.658 1.00 91.62 84 ALA A O 1
ATOM 681 N N . ARG A 1 85 ? -3.430 15.779 -18.215 1.00 92.62 85 ARG A N 1
ATOM 682 C CA . ARG A 1 85 ? -4.888 15.607 -18.227 1.00 92.62 85 ARG A CA 1
ATOM 683 C C . ARG A 1 85 ? -5.590 16.832 -17.642 1.00 92.62 85 ARG A C 1
ATOM 685 O O . ARG A 1 85 ? -5.175 17.354 -16.610 1.00 92.62 85 ARG A O 1
ATOM 692 N N . ALA A 1 86 ? -6.709 17.223 -18.252 1.00 94.19 86 ALA A N 1
ATOM 693 C CA . ALA A 1 86 ? -7.512 18.356 -17.792 1.00 94.19 86 ALA A CA 1
ATOM 694 C C . ALA A 1 86 ? -8.034 18.182 -16.350 1.00 94.19 86 ALA A C 1
ATOM 696 O O . ALA A 1 86 ? -8.151 19.161 -15.621 1.00 94.19 86 ALA A O 1
ATOM 697 N N . ASP A 1 87 ? -8.293 16.941 -15.926 1.00 92.94 87 ASP A N 1
ATOM 698 C CA . ASP A 1 87 ? -8.805 16.578 -14.599 1.00 92.94 87 ASP A CA 1
ATOM 699 C C . ASP A 1 87 ? -7.708 16.163 -13.599 1.00 92.94 87 ASP A C 1
ATOM 701 O O . ASP A 1 87 ? -8.013 15.660 -12.517 1.00 92.94 87 ASP A O 1
ATOM 705 N N . PHE A 1 88 ? -6.420 16.362 -13.918 1.00 92.81 88 PHE A N 1
ATOM 706 C CA . PHE A 1 88 ? -5.318 15.886 -13.071 1.00 92.81 88 PHE A CA 1
ATOM 707 C C . PHE A 1 88 ? -5.383 16.444 -11.641 1.00 92.81 88 PHE A C 1
ATOM 709 O O . PHE A 1 88 ? -5.204 15.704 -10.678 1.00 92.81 88 PHE A O 1
ATOM 716 N N . ASN A 1 89 ? -5.721 17.726 -11.479 1.00 92.25 89 ASN A N 1
ATOM 717 C CA . ASN A 1 89 ? -5.860 18.337 -10.154 1.00 92.25 89 ASN A CA 1
ATOM 718 C C . ASN A 1 89 ? -7.009 17.735 -9.335 1.00 92.25 89 ASN A C 1
ATOM 720 O O . ASN A 1 89 ? -6.908 17.659 -8.112 1.00 92.25 89 ASN A O 1
ATOM 724 N N . ASP A 1 90 ? -8.089 17.297 -9.980 1.00 93.31 90 ASP A N 1
ATOM 725 C CA . ASP A 1 90 ? -9.199 16.652 -9.280 1.00 93.31 90 ASP A CA 1
ATOM 726 C C . ASP A 1 90 ? -8.831 15.225 -8.862 1.00 93.31 90 ASP A C 1
ATOM 728 O O . ASP A 1 90 ? -9.180 14.808 -7.758 1.00 93.31 90 ASP A O 1
ATOM 732 N N . LEU A 1 91 ? -8.013 14.523 -9.658 1.00 91.88 91 LEU A N 1
ATOM 733 C CA . LEU A 1 91 ? -7.389 13.264 -9.238 1.00 91.88 91 LEU A CA 1
ATOM 734 C C . LEU A 1 91 ? -6.475 13.462 -8.023 1.00 91.88 91 LEU A C 1
ATOM 736 O O . LEU A 1 91 ? -6.529 12.670 -7.086 1.00 91.88 91 LEU A O 1
ATOM 740 N N . LEU A 1 92 ? -5.657 14.518 -7.995 1.00 93.12 92 LEU A N 1
ATOM 741 C CA . LEU A 1 92 ? -4.800 14.798 -6.839 1.00 93.12 92 LEU A CA 1
ATOM 742 C C . LEU A 1 92 ? -5.626 15.036 -5.569 1.00 93.12 92 LEU A C 1
ATOM 744 O O . LEU A 1 92 ? -5.360 14.405 -4.547 1.00 93.12 92 LEU A O 1
ATOM 748 N N . LYS A 1 93 ? -6.680 15.859 -5.645 1.00 93.12 93 LYS A N 1
ATOM 749 C CA . LYS A 1 93 ? -7.615 16.065 -4.523 1.00 93.12 93 LYS A CA 1
ATOM 750 C C . LYS A 1 93 ? -8.262 14.751 -4.084 1.00 93.12 93 LYS A C 1
ATOM 752 O O . LYS A 1 93 ? -8.322 14.466 -2.889 1.00 93.12 93 LYS A O 1
ATOM 757 N N . TYR A 1 94 ? -8.692 13.920 -5.039 1.00 92.31 94 TYR A N 1
ATOM 758 C CA . TYR A 1 94 ? -9.236 12.595 -4.750 1.00 92.31 94 TYR A CA 1
ATOM 759 C C . TYR A 1 94 ? -8.252 11.732 -3.954 1.00 92.31 94 TYR A C 1
ATOM 761 O O . TYR A 1 94 ? -8.674 11.014 -3.060 1.00 92.31 94 TYR A O 1
ATOM 769 N N . TRP A 1 95 ? -6.947 11.842 -4.183 1.00 92.69 95 TRP A N 1
ATOM 770 C CA . TRP A 1 95 ? -5.930 11.095 -3.437 1.00 92.69 95 TRP A CA 1
ATOM 771 C C . TRP A 1 95 ? -5.387 11.820 -2.188 1.00 92.69 95 TRP A C 1
ATOM 773 O O . TRP A 1 95 ? -4.398 11.372 -1.619 1.00 92.69 95 TRP A O 1
ATOM 783 N N . GLU A 1 96 ? -6.028 12.903 -1.719 1.00 92.81 96 GLU A N 1
ATOM 784 C CA . GLU A 1 96 ? -5.532 13.772 -0.623 1.00 92.81 96 GLU A CA 1
ATOM 785 C C . GLU A 1 96 ? -4.164 14.426 -0.911 1.00 92.81 96 GLU A C 1
ATOM 787 O O . GLU A 1 96 ? -3.427 14.819 0.001 1.00 92.81 96 GLU A O 1
ATOM 792 N N . ILE A 1 97 ? -3.801 14.562 -2.186 1.00 91.94 97 ILE A N 1
ATOM 793 C CA . ILE A 1 97 ? -2.535 15.153 -2.609 1.00 91.94 97 ILE A CA 1
ATOM 794 C C . ILE A 1 97 ? -2.720 16.659 -2.774 1.00 91.94 97 ILE A C 1
ATOM 796 O O . ILE A 1 97 ? -3.399 17.133 -3.682 1.00 91.94 97 ILE A O 1
ATOM 800 N N . HIS A 1 98 ? -2.051 17.415 -1.908 1.00 87.94 98 HIS A N 1
ATOM 801 C CA . HIS A 1 98 ? -2.100 18.880 -1.898 1.00 87.94 98 HIS A CA 1
ATOM 802 C C . HIS A 1 98 ? -0.895 19.529 -2.602 1.00 87.94 98 HIS A C 1
ATOM 804 O O . HIS A 1 98 ? -0.898 20.733 -2.846 1.00 87.94 98 HIS A O 1
ATOM 810 N N . ASN A 1 99 ? 0.133 18.743 -2.944 1.00 87.50 99 ASN A N 1
ATOM 811 C CA . ASN A 1 99 ? 1.319 19.203 -3.664 1.00 87.50 99 ASN A CA 1
ATOM 812 C C . ASN A 1 99 ? 1.309 18.676 -5.114 1.00 87.50 99 ASN A C 1
ATOM 814 O O . ASN A 1 99 ? 1.624 17.502 -5.323 1.00 87.50 99 ASN A O 1
ATOM 818 N N . PRO A 1 100 ? 1.004 19.512 -6.124 1.00 81.31 100 PRO A N 1
ATOM 819 C CA . PRO A 1 100 ? 0.979 19.080 -7.524 1.00 81.31 100 PRO A CA 1
ATOM 820 C C . PRO A 1 100 ? 2.365 18.735 -8.088 1.00 81.31 100 PRO A C 1
ATOM 822 O O . PRO A 1 100 ? 2.468 18.021 -9.087 1.00 81.31 100 PRO A O 1
ATOM 825 N N . SER A 1 101 ? 3.433 19.184 -7.426 1.00 86.38 101 SER A N 1
ATOM 826 C CA . SER A 1 101 ? 4.823 18.919 -7.803 1.00 86.38 101 SER A CA 1
ATOM 827 C C . SER A 1 101 ? 5.401 17.662 -7.137 1.00 86.38 101 SER A C 1
ATOM 829 O O . SER A 1 101 ? 6.621 17.521 -7.084 1.00 86.38 101 SER A O 1
ATOM 831 N N . LEU A 1 102 ? 4.567 16.757 -6.597 1.00 91.44 102 LEU A N 1
ATOM 832 C CA . LEU A 1 102 ? 5.053 15.490 -6.034 1.00 91.44 102 LEU A CA 1
ATOM 833 C C . LEU A 1 102 ? 5.783 14.646 -7.089 1.00 91.44 102 LEU A C 1
ATOM 835 O O . LEU A 1 102 ? 5.450 14.705 -8.278 1.00 91.44 102 LEU A O 1
ATOM 839 N N . SER A 1 103 ? 6.740 13.833 -6.646 1.00 93.12 103 SER A N 1
ATOM 840 C CA . SER A 1 103 ? 7.475 12.928 -7.533 1.00 93.12 103 SER A CA 1
ATOM 841 C C . SER A 1 103 ? 6.590 11.783 -8.039 1.00 93.12 103 SER A C 1
ATOM 843 O O . SER A 1 103 ? 5.589 11.433 -7.414 1.00 93.12 103 SER A O 1
ATOM 845 N N . ASP A 1 104 ? 6.962 11.155 -9.155 1.00 94.62 104 ASP A N 1
ATOM 846 C CA . ASP A 1 104 ? 6.252 9.963 -9.644 1.00 94.62 104 ASP A CA 1
ATOM 847 C C . ASP A 1 104 ? 6.337 8.798 -8.645 1.00 94.62 104 ASP A C 1
ATOM 849 O O . ASP A 1 104 ? 5.393 8.020 -8.520 1.00 94.62 104 ASP A O 1
ATOM 853 N N . PHE A 1 105 ? 7.423 8.727 -7.865 1.00 94.62 105 PHE A N 1
ATOM 854 C CA . PHE A 1 105 ? 7.562 7.784 -6.756 1.00 94.62 105 PHE A CA 1
ATOM 855 C C . PHE A 1 105 ? 6.483 8.005 -5.688 1.00 94.62 105 PHE A C 1
ATOM 857 O O . PHE A 1 105 ? 5.821 7.054 -5.278 1.00 94.62 105 PHE A O 1
ATOM 864 N N . ASP A 1 106 ? 6.255 9.258 -5.278 1.00 93.00 106 ASP A N 1
ATOM 865 C CA . ASP A 1 106 ? 5.196 9.597 -4.318 1.00 93.00 106 ASP A CA 1
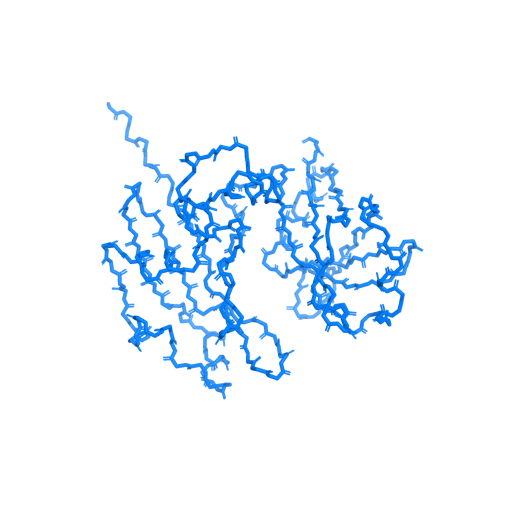ATOM 866 C C . ASP A 1 106 ? 3.806 9.302 -4.897 1.00 93.00 106 ASP A C 1
ATOM 868 O O . ASP A 1 106 ? 2.924 8.808 -4.198 1.00 93.00 106 ASP A O 1
ATOM 872 N N . LEU A 1 107 ? 3.601 9.562 -6.192 1.00 94.12 107 LEU A N 1
ATOM 873 C CA . LEU A 1 107 ? 2.322 9.277 -6.837 1.00 94.12 107 LEU A CA 1
ATOM 874 C C . LEU A 1 107 ? 2.056 7.764 -6.918 1.00 94.12 107 LEU A C 1
ATOM 876 O O . LEU A 1 107 ? 0.929 7.338 -6.666 1.00 94.12 107 LEU A O 1
ATOM 880 N N . LEU A 1 108 ? 3.073 6.937 -7.188 1.00 95.75 108 LEU A N 1
ATOM 881 C CA . LEU A 1 108 ? 2.968 5.473 -7.093 1.00 95.75 108 LEU A CA 1
ATOM 882 C C . LEU A 1 108 ? 2.669 5.022 -5.661 1.00 95.75 108 LEU A C 1
ATOM 884 O O . LEU A 1 108 ? 1.782 4.194 -5.468 1.00 95.75 108 LEU A O 1
ATOM 888 N N . ALA A 1 109 ? 3.371 5.582 -4.674 1.00 93.06 109 ALA A N 1
ATOM 889 C CA . ALA A 1 109 ? 3.196 5.273 -3.257 1.00 93.06 109 ALA A CA 1
ATOM 890 C C . ALA A 1 109 ? 1.759 5.529 -2.772 1.00 93.06 109 ALA A C 1
ATOM 892 O O . ALA A 1 109 ? 1.198 4.716 -2.042 1.00 93.06 109 ALA A O 1
ATOM 893 N N . ILE A 1 110 ? 1.161 6.644 -3.204 1.00 91.75 110 ILE A N 1
ATOM 894 C CA . ILE A 1 110 ? -0.168 7.086 -2.758 1.00 91.75 110 ILE A CA 1
ATOM 895 C C . ILE A 1 110 ? -1.295 6.392 -3.534 1.00 91.75 110 ILE A C 1
ATOM 897 O O . ILE A 1 110 ? -2.305 6.011 -2.945 1.00 91.75 110 ILE A O 1
ATOM 901 N N . THR A 1 111 ? -1.151 6.244 -4.855 1.00 91.81 111 THR A N 1
ATOM 902 C CA . THR A 1 111 ? -2.228 5.732 -5.731 1.00 91.81 111 THR A CA 1
ATOM 903 C C . THR A 1 111 ? -2.176 4.221 -5.946 1.00 91.81 111 THR A C 1
ATOM 905 O O . THR A 1 111 ? -3.114 3.623 -6.475 1.00 91.81 111 THR A O 1
ATOM 908 N N . GLY A 1 112 ? -1.043 3.601 -5.618 1.00 93.88 112 GLY A N 1
ATOM 909 C CA . GLY A 1 112 ? -0.748 2.197 -5.871 1.00 93.88 112 GLY A CA 1
ATOM 910 C C . GLY A 1 112 ? -0.542 1.823 -7.341 1.00 93.88 112 GLY A C 1
ATOM 911 O O . GLY A 1 112 ? -0.265 0.659 -7.626 1.00 93.88 112 GLY A O 1
ATOM 912 N N . GLY A 1 113 ? -0.665 2.760 -8.292 1.00 94.50 113 GLY A N 1
ATOM 913 C CA . GLY A 1 113 ? -0.413 2.510 -9.719 1.00 94.50 113 GLY A CA 1
ATOM 914 C C . GLY A 1 113 ? -1.170 1.298 -10.284 1.00 94.50 113 GLY A C 1
ATOM 915 O O . GLY A 1 113 ? -0.618 0.538 -11.083 1.00 94.50 113 GLY A O 1
ATOM 916 N N . LYS A 1 114 ? -2.397 1.044 -9.817 1.00 92.75 114 LYS A N 1
ATOM 917 C CA . LYS A 1 114 ? -3.190 -0.129 -10.216 1.00 92.75 114 LYS A CA 1
ATOM 918 C C . LYS A 1 114 ? -3.703 0.032 -11.645 1.00 92.75 114 LYS A C 1
ATOM 920 O O . LYS A 1 114 ? -4.289 1.057 -11.987 1.00 92.75 114 LYS A O 1
ATOM 925 N N . LEU A 1 115 ? -3.550 -1.012 -12.456 1.00 91.69 115 LEU A N 1
ATOM 926 C CA . LEU A 1 115 ? -4.160 -1.100 -13.782 1.00 91.69 115 LEU A CA 1
ATOM 927 C C . LEU A 1 115 ? -5.323 -2.092 -13.760 1.00 91.69 115 LEU A C 1
ATOM 929 O O . LEU A 1 115 ? -5.359 -3.006 -12.945 1.00 91.69 115 LEU A O 1
ATOM 933 N N . ARG A 1 116 ? -6.283 -1.926 -14.676 1.00 86.31 116 ARG A N 1
ATOM 934 C CA . ARG A 1 116 ? -7.381 -2.899 -14.854 1.00 86.31 116 ARG A CA 1
ATOM 935 C C . ARG A 1 116 ? -6.941 -4.161 -15.600 1.00 86.31 116 ARG A C 1
ATOM 937 O O . ARG A 1 116 ? -7.675 -5.138 -15.625 1.00 86.31 116 ARG A O 1
ATOM 944 N N . THR A 1 117 ? -5.786 -4.103 -16.255 1.00 89.00 117 THR A N 1
ATOM 945 C CA . THR A 1 117 ? -5.266 -5.132 -17.163 1.00 89.00 117 THR A CA 1
ATOM 946 C C . THR A 1 117 ? -4.260 -6.066 -16.501 1.00 89.00 117 THR A C 1
ATOM 948 O O . THR A 1 117 ? -3.786 -6.993 -17.148 1.00 89.00 117 THR A O 1
ATOM 951 N N . ASP A 1 118 ? -3.892 -5.810 -15.245 1.00 93.25 118 ASP A N 1
ATOM 952 C CA . ASP A 1 118 ? -2.967 -6.645 -14.489 1.00 93.25 118 ASP A CA 1
ATOM 953 C C . ASP A 1 118 ? -3.330 -6.680 -13.000 1.00 93.25 118 ASP A C 1
ATOM 955 O O . ASP A 1 118 ? -4.283 -6.043 -12.554 1.00 93.25 118 ASP A O 1
ATOM 959 N N . ASN A 1 119 ? -2.550 -7.444 -12.235 1.00 92.81 119 ASN A N 1
ATOM 960 C CA . ASN A 1 119 ? -2.795 -7.675 -10.815 1.00 92.81 119 ASN A CA 1
ATOM 961 C C . ASN A 1 119 ? -1.734 -7.032 -9.910 1.00 92.81 119 ASN A C 1
ATOM 963 O O . ASN A 1 119 ? -1.528 -7.490 -8.782 1.00 92.81 119 ASN A O 1
ATOM 967 N N . PHE A 1 120 ? -1.042 -5.998 -10.391 1.00 96.00 120 PHE A N 1
ATOM 968 C CA . PHE A 1 120 ? 0.002 -5.318 -9.631 1.00 96.00 120 PHE A CA 1
ATOM 969 C C . PHE A 1 120 ? -0.543 -4.124 -8.843 1.00 96.00 120 PHE A C 1
ATOM 971 O O . PHE A 1 120 ? -1.427 -3.396 -9.294 1.00 96.00 120 PHE A O 1
ATOM 978 N N . GLU A 1 121 ? 0.015 -3.901 -7.656 1.00 95.50 121 GLU A N 1
ATOM 979 C CA . GLU A 1 121 ? -0.212 -2.694 -6.857 1.00 95.50 121 GLU A CA 1
ATOM 980 C C . GLU A 1 121 ? 1.072 -2.322 -6.114 1.00 95.50 121 GLU A C 1
ATOM 982 O O . GLU A 1 121 ? 1.679 -3.180 -5.470 1.00 95.50 121 GLU A O 1
ATOM 987 N N . PHE A 1 122 ? 1.445 -1.047 -6.175 1.00 96.69 122 PHE A N 1
ATOM 988 C CA . PHE A 1 122 ? 2.484 -0.456 -5.343 1.00 96.69 122 PHE A CA 1
ATOM 989 C C . PHE A 1 122 ? 1.947 -0.096 -3.964 1.00 96.69 122 PHE A C 1
ATOM 991 O O . PHE A 1 122 ? 0.816 0.358 -3.824 1.00 96.69 122 PHE A O 1
ATOM 998 N N . ILE A 1 123 ? 2.758 -0.314 -2.937 1.00 93.44 123 ILE A N 1
ATOM 999 C CA . ILE A 1 123 ? 2.344 -0.125 -1.553 1.00 93.44 123 ILE A CA 1
ATOM 1000 C C . ILE A 1 123 ? 3.468 0.538 -0.765 1.00 93.44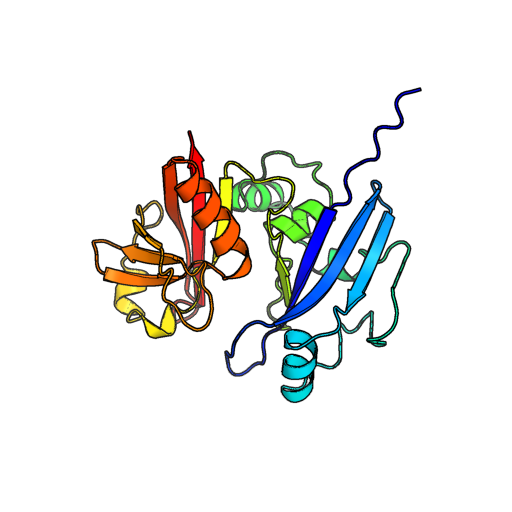 123 ILE A C 1
ATOM 1002 O O . ILE A 1 123 ? 4.562 -0.017 -0.657 1.00 93.44 123 ILE A O 1
ATOM 1006 N N . ASP A 1 124 ? 3.184 1.689 -0.164 1.00 93.12 124 ASP A N 1
ATOM 1007 C CA . ASP A 1 124 ? 4.053 2.293 0.843 1.00 93.12 124 ASP A CA 1
ATOM 1008 C C . ASP A 1 124 ? 3.770 1.676 2.224 1.00 93.12 124 ASP A C 1
ATOM 1010 O O . ASP A 1 124 ? 2.655 1.775 2.732 1.00 93.12 124 ASP A O 1
ATOM 1014 N N . PRO A 1 125 ? 4.749 1.020 2.870 1.00 84.88 125 PRO A N 1
ATOM 1015 C CA . PRO A 1 125 ? 4.544 0.435 4.189 1.00 84.88 125 PRO A CA 1
ATOM 1016 C C . PRO A 1 125 ? 4.528 1.469 5.328 1.00 84.88 125 PRO A C 1
ATOM 1018 O O . PRO A 1 125 ? 4.276 1.097 6.474 1.00 84.88 125 PRO A O 1
ATOM 1021 N N . HIS A 1 126 ? 4.853 2.738 5.060 1.00 83.88 126 HIS A N 1
ATOM 1022 C CA . HIS A 1 126 ? 4.919 3.827 6.040 1.00 83.88 126 HIS A CA 1
ATOM 1023 C C . HIS A 1 126 ? 5.863 3.557 7.233 1.00 83.88 126 HIS A C 1
ATOM 1025 O O . HIS A 1 126 ? 5.688 4.106 8.322 1.00 83.88 126 HIS A O 1
ATOM 1031 N N . LYS A 1 127 ? 6.881 2.700 7.046 1.00 72.44 127 LYS A N 1
ATOM 1032 C CA . LYS A 1 127 ? 7.766 2.225 8.129 1.00 72.44 127 LYS A CA 1
ATOM 1033 C C . LYS A 1 127 ? 8.653 3.324 8.713 1.00 72.44 127 LYS A C 1
ATOM 1035 O O . LYS A 1 127 ? 8.773 3.428 9.931 1.00 72.44 127 LYS A O 1
ATOM 1040 N N . THR A 1 128 ? 9.301 4.107 7.851 1.00 68.69 128 THR A N 1
ATOM 1041 C CA . THR A 1 128 ? 10.280 5.135 8.247 1.00 68.69 128 THR A CA 1
ATOM 1042 C C . THR A 1 128 ? 9.602 6.466 8.548 1.00 68.69 128 THR A C 1
ATOM 1044 O O . THR A 1 128 ? 9.883 7.098 9.563 1.00 68.69 128 THR A O 1
ATOM 1047 N N . LYS A 1 129 ? 8.644 6.858 7.707 1.00 73.12 129 LYS A N 1
ATOM 1048 C CA . LYS A 1 129 ? 7.841 8.071 7.863 1.00 73.12 129 LYS A CA 1
ATOM 1049 C C . LYS A 1 129 ? 6.384 7.673 7.988 1.00 73.12 129 LYS A C 1
ATOM 1051 O O . LYS A 1 129 ? 5.718 7.414 6.992 1.00 73.12 129 LYS A O 1
ATOM 1056 N N . ARG A 1 130 ? 5.904 7.604 9.229 1.00 77.69 130 ARG A N 1
ATOM 1057 C CA . ARG A 1 130 ? 4.490 7.350 9.511 1.00 77.69 130 ARG A CA 1
ATOM 1058 C C . ARG A 1 130 ? 3.713 8.622 9.216 1.00 77.69 130 ARG A C 1
ATOM 1060 O O . ARG A 1 130 ? 3.954 9.624 9.895 1.00 77.69 130 ARG A O 1
ATOM 1067 N 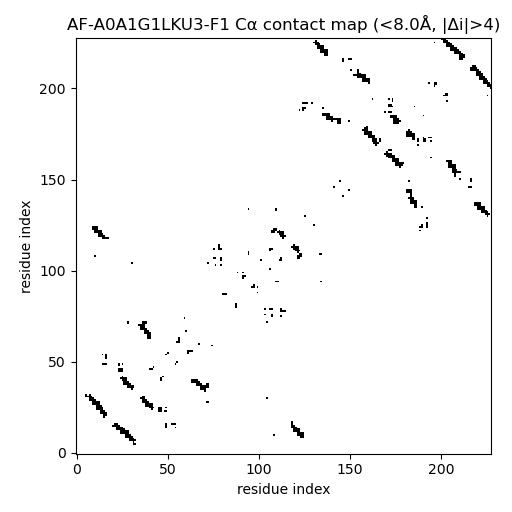N . PRO A 1 131 ? 2.825 8.628 8.219 1.00 82.56 131 PRO A N 1
ATOM 1068 C CA . PRO A 1 131 ? 2.048 9.811 7.936 1.00 82.56 131 PRO A CA 1
ATOM 1069 C C . PRO A 1 131 ? 0.950 9.961 8.994 1.00 82.56 131 PRO A C 1
ATOM 1071 O O . PRO A 1 131 ? 0.404 8.979 9.492 1.00 82.56 131 PRO A O 1
ATOM 1074 N N . ASN A 1 132 ? 0.577 11.203 9.301 1.00 90.06 132 ASN A N 1
ATOM 1075 C CA . ASN A 1 132 ? -0.604 11.473 10.127 1.00 90.06 132 ASN A CA 1
ATOM 1076 C C . ASN A 1 132 ? -1.913 11.189 9.370 1.00 90.06 132 ASN A C 1
ATOM 1078 O O . ASN A 1 132 ? -2.977 11.165 9.976 1.00 90.06 132 ASN A O 1
ATOM 1082 N N . GLN A 1 133 ? -1.850 10.991 8.050 1.00 92.69 133 GLN A N 1
ATOM 1083 C CA . GLN A 1 133 ? -2.989 10.623 7.217 1.00 92.69 133 GLN A CA 1
ATOM 1084 C C . GLN A 1 133 ? -2.533 9.771 6.032 1.00 92.69 133 GLN A C 1
ATOM 1086 O O . GLN A 1 133 ? -1.564 10.127 5.366 1.00 92.69 133 GLN A O 1
ATOM 1091 N N . PHE A 1 134 ? -3.254 8.696 5.725 1.00 92.69 134 PHE A N 1
ATOM 1092 C CA . PHE A 1 134 ? -3.035 7.910 4.510 1.00 92.69 134 PHE A CA 1
ATOM 1093 C C . PHE A 1 134 ? -4.323 7.239 4.030 1.00 92.69 134 PHE A C 1
ATOM 1095 O O . PHE A 1 134 ? -5.320 7.170 4.754 1.00 92.69 134 PHE A O 1
ATOM 1102 N N . LEU A 1 135 ? -4.300 6.759 2.787 1.00 93.44 135 LEU A N 1
ATOM 1103 C CA . LEU A 1 135 ? -5.408 6.040 2.168 1.00 93.44 135 LEU A CA 1
ATOM 1104 C C . LEU A 1 135 ? -5.083 4.549 2.077 1.00 93.44 135 LEU A C 1
ATOM 1106 O O . LEU A 1 135 ? -3.950 4.157 1.810 1.00 93.44 135 LEU A O 1
ATOM 1110 N N . THR A 1 136 ? -6.078 3.696 2.296 1.00 93.06 136 THR A N 1
ATOM 1111 C CA . THR A 1 136 ? -5.921 2.244 2.163 1.00 93.06 136 THR A CA 1
ATOM 1112 C C . THR A 1 136 ? -7.227 1.599 1.731 1.00 93.06 136 THR A C 1
ATOM 1114 O O . THR A 1 136 ? -8.291 2.021 2.165 1.00 93.06 136 THR A O 1
ATOM 1117 N N . GLU A 1 137 ? -7.181 0.576 0.877 1.00 91.81 137 GLU A N 1
ATOM 1118 C CA . GLU A 1 137 ? -8.401 -0.181 0.567 1.00 91.81 137 GLU A CA 1
ATOM 1119 C C . GLU A 1 137 ? -8.722 -1.167 1.697 1.00 91.81 137 GLU A C 1
ATOM 1121 O O . GLU A 1 137 ? -7.826 -1.829 2.226 1.00 91.81 137 GLU A O 1
ATOM 1126 N N . LEU A 1 138 ? -10.005 -1.309 2.022 1.00 92.19 138 LEU A N 1
ATOM 1127 C CA . LEU A 1 138 ? -10.497 -2.357 2.907 1.00 92.19 138 LEU A CA 1
ATOM 1128 C C . LEU A 1 138 ? -10.194 -3.731 2.292 1.00 92.19 138 LEU A C 1
ATOM 1130 O O . LEU A 1 138 ? -10.519 -3.993 1.133 1.00 92.19 138 LEU A O 1
ATOM 1134 N N . ALA A 1 139 ? -9.576 -4.617 3.066 1.00 90.06 139 ALA A N 1
ATOM 1135 C CA . ALA A 1 139 ? -9.261 -5.976 2.650 1.00 90.06 139 ALA A CA 1
ATOM 1136 C C . ALA A 1 139 ? -10.309 -6.969 3.167 1.00 90.06 139 ALA A C 1
ATOM 1138 O O . ALA A 1 139 ? -10.919 -6.769 4.217 1.00 90.06 139 ALA A O 1
ATOM 1139 N N . GLY A 1 140 ? -10.503 -8.065 2.429 1.00 85.88 140 GLY A N 1
ATOM 1140 C CA . GLY A 1 140 ? -11.310 -9.207 2.870 1.00 85.88 140 GLY A CA 1
ATOM 1141 C C . GLY A 1 140 ? -12.814 -8.951 3.009 1.00 85.88 140 GLY A C 1
ATOM 1142 O O . GLY A 1 140 ? -13.516 -9.832 3.488 1.00 85.88 140 GLY A O 1
ATOM 1143 N N . PHE A 1 141 ? -13.333 -7.796 2.583 1.00 80.56 141 PHE A N 1
ATOM 1144 C CA . PHE A 1 141 ? -14.736 -7.416 2.802 1.00 80.56 141 PHE A CA 1
ATOM 1145 C C . PHE A 1 141 ? -15.752 -8.406 2.221 1.00 80.56 141 PHE A C 1
ATOM 1147 O O . PHE A 1 141 ? -16.803 -8.626 2.819 1.00 80.56 141 PHE A O 1
ATOM 1154 N N . VAL A 1 142 ? -15.397 -9.081 1.123 1.00 79.19 142 VAL A N 1
ATOM 1155 C CA . VAL A 1 142 ? -16.204 -10.146 0.503 1.00 79.19 142 VAL A CA 1
ATOM 1156 C C . VAL A 1 142 ? -16.479 -11.333 1.436 1.00 79.19 142 VAL A C 1
ATOM 1158 O O . VAL A 1 142 ? -17.457 -12.044 1.236 1.00 79.19 142 VAL A O 1
ATOM 1161 N N . TYR A 1 143 ? -15.642 -11.548 2.457 1.00 77.19 143 TYR A N 1
ATOM 1162 C CA . TYR A 1 143 ? -15.803 -12.624 3.441 1.00 77.19 143 TYR A CA 1
ATOM 1163 C C . TYR A 1 143 ? -16.597 -12.197 4.681 1.00 77.19 143 TYR A C 1
ATOM 1165 O O . TYR A 1 143 ? -17.002 -13.050 5.468 1.00 77.19 143 TYR A O 1
ATOM 1173 N N . HIS A 1 144 ? -16.786 -10.891 4.886 1.00 73.69 144 HIS A N 1
ATOM 1174 C CA . HIS A 1 144 ? -17.301 -10.343 6.142 1.00 73.69 144 HIS A CA 1
ATOM 1175 C C . HIS A 1 144 ? -18.692 -9.728 6.017 1.00 73.69 144 HIS A C 1
ATOM 1177 O O . HIS A 1 144 ? -19.450 -9.757 6.984 1.00 73.69 144 HIS A O 1
ATOM 1183 N N . ALA A 1 145 ? -19.059 -9.203 4.847 1.00 74.19 145 ALA A N 1
ATOM 1184 C CA . ALA A 1 145 ? -20.344 -8.546 4.676 1.00 74.19 145 ALA A CA 1
ATOM 1185 C C . ALA A 1 145 ? -20.958 -8.807 3.298 1.00 74.19 145 ALA A C 1
ATOM 1187 O O . ALA A 1 145 ? -20.273 -8.849 2.280 1.00 74.19 145 ALA A O 1
ATOM 1188 N N . ASP A 1 146 ? -22.287 -8.929 3.288 1.00 80.25 146 ASP A N 1
ATOM 1189 C CA . ASP A 1 146 ? -23.083 -8.918 2.063 1.00 80.25 146 ASP A CA 1
ATOM 1190 C C . ASP A 1 146 ? -22.871 -7.584 1.331 1.00 80.25 146 ASP A C 1
ATOM 1192 O O . ASP A 1 146 ? -22.922 -6.507 1.935 1.00 80.25 146 ASP A O 1
ATOM 1196 N N . ASP A 1 147 ? -22.678 -7.665 0.019 1.00 78.69 147 ASP A N 1
ATOM 1197 C CA . ASP A 1 147 ? -22.586 -6.537 -0.899 1.00 78.69 147 ASP A CA 1
ATOM 1198 C C . ASP A 1 147 ? -23.683 -5.480 -0.658 1.00 78.69 147 ASP A C 1
ATOM 1200 O O . ASP A 1 147 ? -23.389 -4.285 -0.597 1.00 78.69 147 ASP A O 1
ATOM 1204 N N . LYS A 1 148 ? -24.933 -5.895 -0.406 1.00 79.12 148 LYS A N 1
ATOM 1205 C CA . LYS A 1 148 ? -26.033 -4.964 -0.099 1.00 79.12 148 LYS A CA 1
ATOM 1206 C C . LYS A 1 148 ? -25.791 -4.165 1.177 1.00 79.12 148 LYS A C 1
ATOM 1208 O O . LYS A 1 148 ? -26.151 -2.993 1.233 1.00 79.12 148 LYS A O 1
ATOM 1213 N N . LYS A 1 149 ? -25.206 -4.781 2.209 1.00 80.00 149 LYS A N 1
ATOM 1214 C CA . LYS A 1 149 ? -24.877 -4.083 3.461 1.00 80.00 149 LYS A CA 1
ATOM 1215 C C . LYS A 1 149 ? -23.747 -3.086 3.232 1.00 80.00 149 LYS A C 1
ATOM 1217 O O . LYS A 1 149 ? -23.863 -1.950 3.678 1.00 80.00 149 LYS A O 1
ATOM 1222 N N . LEU A 1 150 ? -22.709 -3.490 2.500 1.00 82.69 150 LEU A N 1
ATOM 1223 C CA . LEU A 1 150 ? -21.558 -2.639 2.197 1.00 82.69 150 LEU A CA 1
ATOM 1224 C C . LEU A 1 150 ? -21.955 -1.389 1.401 1.00 82.69 150 LEU A C 1
ATOM 1226 O O . LEU A 1 150 ? -21.515 -0.294 1.739 1.00 82.69 150 LEU A O 1
ATOM 1230 N N . ARG A 1 151 ? -22.847 -1.521 0.410 1.00 81.31 151 ARG A N 1
ATOM 1231 C CA . ARG A 1 151 ? -23.351 -0.382 -0.386 1.00 81.31 151 ARG A CA 1
ATOM 1232 C C . ARG A 1 151 ? -24.119 0.664 0.415 1.00 81.31 151 ARG A C 1
ATOM 1234 O O . ARG A 1 151 ? -24.237 1.798 -0.033 1.00 81.31 151 ARG A O 1
ATOM 1241 N N . ASN A 1 152 ? -24.674 0.282 1.561 1.00 83.31 152 ASN A N 1
ATOM 1242 C CA . ASN A 1 152 ? -25.483 1.173 2.387 1.00 83.31 152 ASN A CA 1
ATOM 1243 C C . ASN A 1 152 ? -24.656 1.960 3.407 1.00 83.31 152 ASN A C 1
ATOM 1245 O O . ASN A 1 152 ? -25.240 2.690 4.204 1.00 83.31 152 ASN A O 1
ATOM 1249 N N . ILE A 1 153 ? -23.330 1.809 3.415 1.00 88.00 153 ILE A N 1
ATOM 1250 C CA . ILE A 1 153 ? -22.436 2.578 4.279 1.00 88.00 153 ILE A CA 1
ATOM 1251 C C . ILE A 1 153 ? -22.112 3.899 3.559 1.00 88.00 153 ILE A C 1
ATOM 1253 O O . ILE A 1 153 ? -21.465 3.865 2.516 1.00 88.00 153 ILE A O 1
ATOM 1257 N N . PRO A 1 154 ? -22.539 5.071 4.061 1.00 88.62 154 PRO A N 1
ATOM 1258 C CA . PRO A 1 154 ? -22.242 6.340 3.398 1.00 88.62 154 PRO A CA 1
ATOM 1259 C C . PRO A 1 154 ? -20.748 6.683 3.432 1.00 88.62 154 PRO A C 1
ATOM 1261 O O . PRO A 1 154 ? -20.071 6.396 4.425 1.00 88.62 154 PRO A O 1
ATOM 1264 N N . ALA A 1 155 ? -20.252 7.378 2.405 1.00 90.75 155 ALA A N 1
ATOM 1265 C CA . ALA A 1 155 ? -18.958 8.056 2.484 1.00 90.75 155 ALA A CA 1
ATOM 1266 C C . ALA A 1 155 ? -18.941 9.043 3.672 1.00 90.75 155 ALA A C 1
ATOM 1268 O O . ALA A 1 155 ? -19.962 9.641 4.014 1.00 90.75 155 ALA A O 1
ATOM 1269 N N . GLY A 1 156 ? -17.791 9.169 4.329 1.00 93.00 156 GLY A N 1
ATOM 1270 C CA . GLY A 1 156 ? -17.613 9.889 5.592 1.00 93.00 156 GLY A CA 1
ATOM 1271 C C . GLY A 1 156 ? -18.045 9.108 6.839 1.00 93.00 156 GLY A C 1
ATOM 1272 O O . GLY A 1 156 ? -17.920 9.621 7.946 1.00 93.00 156 GLY A O 1
ATOM 1273 N N . SER A 1 157 ? -18.552 7.876 6.703 1.00 94.25 157 SER A N 1
ATOM 1274 C CA . SER A 1 157 ? -18.886 7.048 7.868 1.00 94.25 157 SER A CA 1
ATOM 1275 C C . SER A 1 157 ? -17.642 6.699 8.675 1.00 94.25 157 SER A C 1
ATOM 1277 O O . SER A 1 157 ? -16.710 6.106 8.130 1.00 94.25 157 SER A O 1
ATOM 1279 N N . GLU A 1 158 ? -17.668 6.985 9.977 1.00 95.50 158 GLU A N 1
ATOM 1280 C CA . GLU A 1 158 ? -16.631 6.547 10.910 1.00 95.50 158 GLU A CA 1
ATOM 1281 C C . GLU A 1 158 ? -16.658 5.022 11.099 1.00 95.50 158 GLU A C 1
ATOM 1283 O O . GLU A 1 158 ? -17.717 4.388 11.190 1.00 95.50 158 GLU A O 1
ATOM 1288 N N . LEU A 1 159 ? -15.464 4.441 11.175 1.00 95.88 159 LEU A N 1
ATOM 1289 C CA . LEU A 1 159 ? -15.216 3.016 11.338 1.00 95.88 159 LEU A CA 1
ATOM 1290 C C . LEU A 1 159 ? -14.441 2.765 12.629 1.00 95.88 159 LEU A C 1
ATOM 1292 O O . LEU A 1 159 ? -13.554 3.529 13.014 1.00 95.88 159 LEU A O 1
ATOM 1296 N N . GLN A 1 160 ? -14.759 1.653 13.278 1.00 95.19 160 GLN A N 1
ATOM 1297 C CA . GLN A 1 160 ? -14.048 1.187 14.462 1.00 95.19 160 GLN A CA 1
ATOM 1298 C C . GLN A 1 160 ? -12.906 0.265 14.031 1.00 95.19 160 GLN A C 1
ATOM 1300 O O . GLN A 1 160 ? -13.074 -0.572 13.143 1.00 95.19 160 GLN A O 1
ATOM 1305 N N . LEU A 1 161 ? -11.746 0.425 14.668 1.00 95.25 161 LEU A N 1
ATOM 1306 C CA . LEU A 1 161 ? -10.561 -0.397 14.439 1.00 95.25 161 LEU A CA 1
ATOM 1307 C C . LEU A 1 161 ? -10.289 -1.252 15.676 1.00 95.25 161 LEU A C 1
ATOM 1309 O O . LEU A 1 161 ? -10.086 -0.720 16.766 1.00 95.25 161 LEU A O 1
ATOM 1313 N N . GLU A 1 162 ? -10.244 -2.570 15.500 1.00 93.56 162 GLU A N 1
ATOM 1314 C CA . GLU A 1 162 ? -9.991 -3.525 16.580 1.00 93.56 162 GLU A CA 1
ATOM 1315 C C . GLU A 1 162 ? -8.756 -4.373 16.263 1.00 93.56 162 GLU A C 1
ATOM 1317 O O . GLU A 1 162 ? -8.665 -5.004 15.210 1.00 93.56 162 GLU A O 1
ATOM 1322 N N . ARG A 1 163 ? -7.778 -4.386 17.174 1.00 93.75 163 ARG A N 1
ATOM 1323 C CA . ARG A 1 163 ? -6.558 -5.193 17.025 1.00 93.75 163 ARG A CA 1
ATOM 1324 C C . ARG A 1 163 ? -6.857 -6.663 17.310 1.00 93.75 163 ARG A C 1
ATOM 1326 O O . ARG A 1 163 ? -7.467 -6.982 18.326 1.00 93.75 163 ARG A O 1
ATOM 1333 N N . GLU A 1 164 ? -6.308 -7.560 16.499 1.00 92.00 164 GLU A N 1
ATOM 1334 C CA . GLU A 1 164 ? -6.419 -9.011 16.668 1.00 92.00 164 GLU A CA 1
ATOM 1335 C C . GLU A 1 164 ? -5.049 -9.656 16.967 1.00 92.00 164 GLU A C 1
ATOM 1337 O O . GLU A 1 164 ? -4.538 -10.440 16.168 1.00 92.00 164 GLU A O 1
ATOM 1342 N N . PRO A 1 165 ? -4.423 -9.395 18.132 1.00 89.50 165 PRO A N 1
ATOM 1343 C CA . PRO A 1 165 ? -3.053 -9.845 18.421 1.00 89.50 165 PRO A CA 1
ATOM 1344 C C . PRO A 1 165 ? -2.883 -11.373 18.468 1.00 89.50 165 PRO A C 1
ATOM 1346 O O . PRO A 1 165 ? -1.762 -11.872 18.442 1.00 89.50 165 PRO A O 1
ATOM 1349 N N . LYS A 1 166 ? -3.991 -12.121 18.562 1.00 89.62 166 LYS A N 1
ATOM 1350 C CA . LYS A 1 166 ? -4.027 -13.593 18.556 1.00 89.62 166 LYS A CA 1
ATOM 1351 C C . LYS A 1 166 ? -4.270 -14.187 17.162 1.00 89.62 166 LYS A C 1
ATOM 1353 O O . LYS A 1 166 ? -4.433 -15.401 17.047 1.00 89.62 166 LYS A O 1
ATOM 1358 N N . ASN A 1 167 ? -4.343 -13.365 16.115 1.00 87.81 167 ASN A N 1
ATOM 1359 C CA . ASN A 1 167 ? -4.517 -13.844 14.751 1.00 87.81 167 ASN A CA 1
ATOM 1360 C C . ASN A 1 167 ? -3.284 -14.662 14.327 1.00 87.81 167 ASN A C 1
ATOM 1362 O O . ASN A 1 167 ? -2.150 -14.191 14.382 1.00 87.81 167 ASN A O 1
ATOM 1366 N N . GLN A 1 168 ? -3.514 -15.912 13.918 1.00 83.38 16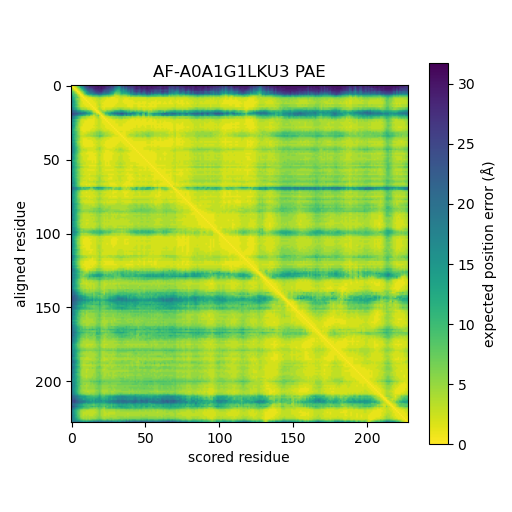8 GLN A N 1
ATOM 1367 C CA . GLN A 1 168 ? -2.44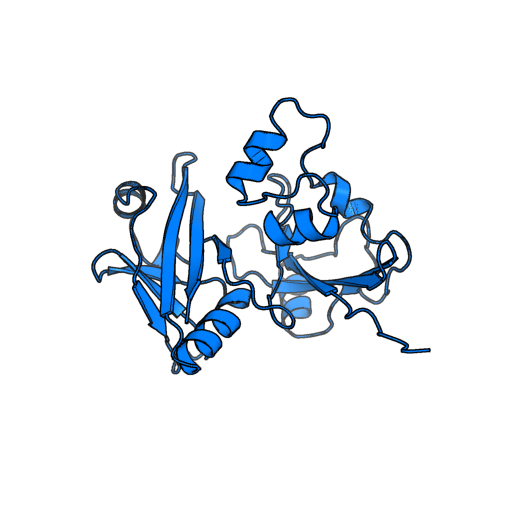9 -16.876 13.618 1.00 83.38 168 GLN A CA 1
ATOM 1368 C C . GLN A 1 168 ? -1.672 -16.543 12.335 1.00 83.38 168 GLN A C 1
ATOM 1370 O O . GLN A 1 168 ? -0.556 -17.021 12.150 1.00 83.38 168 GLN A O 1
ATOM 1375 N N . SER A 1 169 ? -2.263 -15.745 11.441 1.00 79.56 169 SER A N 1
ATOM 1376 C CA . SER A 1 169 ? -1.659 -15.364 10.160 1.00 79.56 169 SER A CA 1
ATOM 1377 C C . SER A 1 169 ? -0.899 -14.038 10.235 1.00 79.56 169 SER A C 1
ATOM 1379 O O . SER A 1 169 ? 0.104 -13.863 9.538 1.00 79.56 169 SER A O 1
ATOM 1381 N N . ASP A 1 170 ? -1.379 -13.099 11.053 1.00 82.38 170 ASP A N 1
ATOM 1382 C CA . ASP A 1 170 ? -0.815 -11.758 11.203 1.00 82.38 170 ASP A CA 1
ATOM 1383 C C . ASP A 1 170 ? -1.080 -11.200 12.608 1.00 82.38 170 ASP A C 1
ATOM 1385 O O . ASP A 1 170 ? -2.188 -10.766 12.909 1.00 82.38 170 ASP A O 1
ATOM 1389 N N . SER A 1 171 ? -0.057 -11.150 13.462 1.00 88.19 171 SER A N 1
ATOM 1390 C CA . SER A 1 171 ? -0.172 -10.602 14.823 1.00 88.19 171 SER A CA 1
ATOM 1391 C C . SER A 1 171 ? -0.467 -9.097 14.865 1.00 88.19 171 SER A C 1
ATOM 1393 O O . SER A 1 171 ? -0.817 -8.571 15.924 1.00 88.19 171 SER A O 1
ATOM 1395 N N . TYR A 1 172 ? -0.340 -8.401 13.731 1.00 91.62 172 TYR A N 1
ATOM 1396 C CA . TYR A 1 172 ? -0.724 -7.004 13.579 1.00 91.62 172 TYR A CA 1
ATOM 1397 C C . TYR A 1 172 ? -2.103 -6.822 12.950 1.00 91.62 172 TYR A C 1
ATOM 1399 O O . TYR A 1 172 ? -2.464 -5.682 12.682 1.00 91.62 172 TYR A O 1
ATOM 1407 N N . ALA A 1 173 ? -2.880 -7.885 12.719 1.00 92.62 173 ALA A N 1
ATOM 1408 C CA . ALA A 1 173 ? -4.190 -7.780 12.088 1.00 92.62 173 ALA A CA 1
ATOM 1409 C C . ALA A 1 173 ? -5.085 -6.746 12.798 1.00 92.62 173 ALA A C 1
ATOM 1411 O O . ALA A 1 173 ? -5.206 -6.731 14.026 1.00 92.62 173 ALA A O 1
ATOM 1412 N N . VAL A 1 174 ? -5.712 -5.875 12.003 1.00 94.56 174 VAL A N 1
ATOM 1413 C CA . VAL A 1 174 ? -6.673 -4.871 12.471 1.00 94.56 174 VAL A CA 1
ATOM 1414 C C . VAL A 1 174 ? -7.984 -5.090 11.733 1.00 94.56 174 VAL A C 1
ATOM 1416 O O . VAL A 1 174 ? -8.064 -4.872 10.520 1.00 94.56 174 VAL A O 1
ATOM 1419 N N . LYS A 1 175 ? -9.002 -5.523 12.472 1.00 94.88 175 LYS A N 1
ATOM 1420 C CA . LYS A 1 175 ? -10.376 -5.665 12.000 1.00 94.88 175 LYS A CA 1
ATOM 1421 C C . LYS A 1 175 ? -11.030 -4.293 11.911 1.00 94.88 175 LYS A C 1
ATOM 1423 O O . LYS A 1 175 ? -10.804 -3.430 12.759 1.00 94.88 175 LYS A O 1
ATOM 1428 N N . VAL A 1 176 ? -11.853 -4.112 10.888 1.00 95.38 176 VAL A N 1
ATOM 1429 C CA . VAL A 1 176 ? -12.627 -2.897 10.650 1.00 95.38 176 VAL A CA 1
ATOM 1430 C C . VAL A 1 176 ? -14.099 -3.210 10.872 1.00 95.38 176 VAL A C 1
ATOM 1432 O O . VAL A 1 176 ? -14.638 -4.141 10.265 1.00 95.38 176 VAL A O 1
ATOM 1435 N N . LEU A 1 177 ? -14.751 -2.426 11.729 1.00 94.56 177 LEU A N 1
ATOM 1436 C CA . LEU A 1 177 ? -16.168 -2.568 12.037 1.00 94.56 177 LEU A CA 1
ATOM 1437 C C . LEU A 1 177 ? -16.943 -1.304 11.673 1.00 94.56 177 LEU A C 1
ATOM 1439 O O . LEU A 1 177 ? -16.470 -0.182 11.863 1.00 94.56 177 LEU A O 1
ATOM 1443 N N . TYR A 1 178 ? -18.172 -1.494 11.208 1.00 93.81 178 TYR A N 1
ATOM 1444 C CA . TYR A 1 178 ? -19.149 -0.428 11.031 1.00 93.81 178 TYR A CA 1
ATOM 1445 C C . TYR A 1 178 ? -20.351 -0.697 11.931 1.00 93.81 178 TYR A C 1
ATOM 1447 O O . TYR A 1 178 ? -20.987 -1.742 11.825 1.00 93.81 178 TYR A O 1
ATOM 1455 N N . ARG A 1 179 ? -20.658 0.241 12.837 1.00 92.00 179 ARG A N 1
ATOM 1456 C CA . ARG A 1 179 ? -21.737 0.097 13.838 1.00 92.00 179 ARG A CA 1
ATOM 1457 C C . ARG A 1 179 ? -21.651 -1.212 14.649 1.00 92.00 179 ARG A C 1
ATOM 1459 O O . ARG A 1 179 ? -22.673 -1.805 14.968 1.00 92.00 179 ARG A O 1
ATOM 1466 N N . GLY A 1 180 ? -20.431 -1.648 14.973 1.00 91.38 180 GLY A N 1
ATOM 1467 C CA . GLY A 1 180 ? -20.165 -2.882 15.724 1.00 91.38 180 GLY A CA 1
ATOM 1468 C C . GLY A 1 180 ? -20.128 -4.166 14.887 1.00 91.38 180 GLY A C 1
ATOM 1469 O O . GLY A 1 180 ? -19.759 -5.208 15.416 1.00 91.38 180 GLY A O 1
ATOM 1470 N N . GLU A 1 181 ? -20.442 -4.108 13.590 1.00 91.81 181 GLU A N 1
ATOM 1471 C CA . GLU A 1 181 ? -20.413 -5.272 12.700 1.00 91.81 181 GLU A CA 1
ATOM 1472 C C . GLU A 1 181 ? -19.103 -5.325 11.896 1.00 91.81 181 GLU A C 1
ATOM 1474 O O . GLU A 1 181 ? -18.727 -4.313 11.294 1.00 91.81 181 GLU A O 1
ATOM 1479 N N . PRO A 1 182 ? -18.402 -6.473 11.830 1.00 93.06 182 PRO A N 1
ATOM 1480 C CA . PRO A 1 182 ? -17.206 -6.625 11.004 1.00 93.06 182 PRO A CA 1
ATOM 1481 C C . PRO A 1 182 ? -17.513 -6.445 9.514 1.00 93.06 182 PRO A C 1
ATOM 1483 O O . PRO A 1 182 ? -18.401 -7.101 8.976 1.00 93.06 182 PRO A O 1
ATOM 1486 N N . ILE A 1 183 ? -16.738 -5.603 8.830 1.00 92.75 183 ILE A N 1
ATOM 1487 C CA . ILE A 1 183 ? -16.881 -5.372 7.380 1.00 92.75 183 ILE A CA 1
ATOM 1488 C C . ILE A 1 183 ? -15.623 -5.719 6.582 1.00 92.75 183 ILE A C 1
ATOM 1490 O O . ILE A 1 183 ? -15.658 -5.716 5.357 1.00 92.75 183 ILE A O 1
ATOM 1494 N N . GLY A 1 184 ? -14.512 -6.018 7.253 1.00 92.50 184 GLY A N 1
ATOM 1495 C CA . GLY A 1 184 ? -13.234 -6.348 6.631 1.00 92.50 184 GLY A CA 1
ATOM 1496 C C . GLY A 1 184 ? -12.070 -6.078 7.575 1.00 92.50 184 GLY A C 1
ATOM 1497 O O . GLY A 1 184 ? -12.254 -5.963 8.788 1.00 92.50 184 GLY A O 1
ATOM 1498 N N . SER A 1 185 ? -10.880 -5.928 7.002 1.00 93.56 185 SER A N 1
ATOM 1499 C CA . SER A 1 185 ? -9.647 -5.657 7.744 1.00 93.56 185 SER A CA 1
ATOM 1500 C C . SER A 1 185 ? -8.771 -4.637 7.024 1.00 93.56 185 SER A C 1
ATOM 1502 O O . SER A 1 185 ? -8.874 -4.444 5.811 1.00 93.56 185 SER A O 1
ATOM 1504 N N . ILE A 1 186 ? -7.869 -3.995 7.761 1.00 94.12 186 ILE A N 1
ATOM 1505 C CA . ILE A 1 186 ? -6.810 -3.173 7.171 1.00 94.12 186 ILE A CA 1
ATOM 1506 C C . ILE A 1 186 ? -5.854 -4.078 6.384 1.00 94.12 186 ILE A C 1
ATOM 1508 O O . ILE A 1 186 ? -5.559 -5.202 6.804 1.00 94.12 186 ILE A O 1
ATOM 1512 N N . LYS A 1 187 ? -5.354 -3.599 5.233 1.00 90.31 187 LYS A N 1
ATOM 1513 C CA . LYS A 1 187 ? -4.296 -4.302 4.495 1.00 90.31 187 LYS A CA 1
ATOM 1514 C C . LYS A 1 187 ? -3.127 -4.579 5.434 1.00 90.31 187 LYS A C 1
ATOM 1516 O O . LYS A 1 187 ? -2.573 -3.649 6.010 1.00 90.31 187 LYS A O 1
ATOM 1521 N N . ARG A 1 188 ? -2.693 -5.841 5.486 1.00 86.81 188 ARG A N 1
ATOM 1522 C CA . ARG A 1 188 ? -1.574 -6.333 6.312 1.00 86.81 188 ARG A CA 1
ATOM 1523 C C . ARG A 1 188 ? -0.373 -5.382 6.376 1.00 86.81 188 ARG A C 1
ATOM 1525 O O . ARG A 1 188 ? 0.193 -5.158 7.437 1.00 86.81 188 ARG A O 1
ATOM 1532 N N . VAL A 1 189 ? -0.008 -4.805 5.235 1.00 86.44 189 VAL A N 1
ATOM 1533 C CA . VAL A 1 189 ? 1.111 -3.865 5.090 1.00 86.44 189 VAL A CA 1
ATOM 1534 C C . VAL A 1 189 ? 0.974 -2.568 5.906 1.00 86.44 189 VAL A C 1
ATOM 1536 O O . VAL A 1 189 ? 1.982 -2.038 6.354 1.00 86.44 189 VAL A O 1
ATOM 1539 N N . HIS A 1 190 ? -0.247 -2.086 6.151 1.00 91.44 190 HIS A N 1
ATOM 1540 C CA . HIS A 1 190 ? -0.523 -0.889 6.952 1.00 91.44 190 HIS A CA 1
ATOM 1541 C C . HIS A 1 190 ? -0.935 -1.229 8.392 1.00 91.44 190 HIS A C 1
ATOM 1543 O O . HIS A 1 190 ? -0.868 -0.371 9.275 1.00 91.44 190 HIS A O 1
ATOM 1549 N N . SER A 1 191 ? -1.349 -2.474 8.652 1.00 90.75 191 SER A N 1
ATOM 1550 C CA . SER A 1 191 ? -1.842 -2.908 9.963 1.00 90.75 191 SER A CA 1
ATOM 1551 C C . SER A 1 191 ? -0.788 -2.769 11.065 1.00 90.75 191 SER A C 1
ATOM 1553 O O . SER A 1 191 ? -1.121 -2.373 12.183 1.00 90.75 191 SER A O 1
ATOM 1555 N N . GLN A 1 192 ? 0.490 -3.010 10.743 1.00 89.50 192 GLN A N 1
ATOM 1556 C CA . GLN A 1 192 ? 1.601 -2.792 11.673 1.00 89.50 192 GLN A CA 1
ATOM 1557 C C . GLN A 1 192 ? 1.689 -1.322 12.109 1.00 89.50 192 GLN A C 1
ATOM 1559 O O . GLN A 1 192 ? 1.676 -1.044 13.310 1.00 89.50 192 GLN A O 1
ATOM 1564 N N . THR A 1 193 ? 1.698 -0.387 11.151 1.00 90.38 193 THR A N 1
ATOM 1565 C CA . THR A 1 193 ? 1.744 1.057 11.424 1.00 90.38 193 THR A CA 1
ATOM 1566 C C . THR A 1 193 ? 0.595 1.476 12.337 1.00 90.38 193 THR A C 1
ATOM 1568 O O . THR A 1 193 ? 0.832 2.128 13.352 1.00 90.38 193 THR A O 1
ATOM 1571 N N . ILE A 1 194 ? -0.634 1.033 12.050 1.00 91.81 194 ILE A N 1
ATOM 1572 C CA . ILE A 1 194 ? -1.804 1.325 12.893 1.00 91.81 194 ILE A CA 1
ATOM 1573 C C . ILE A 1 194 ? -1.645 0.747 14.304 1.00 91.81 194 ILE A C 1
ATOM 1575 O O . ILE A 1 194 ? -1.839 1.465 15.284 1.00 91.81 194 ILE A O 1
ATOM 1579 N N . CYS A 1 195 ? -1.282 -0.533 14.431 1.00 91.81 195 CYS A N 1
ATOM 1580 C CA . CYS A 1 195 ? -1.126 -1.192 15.729 1.00 91.81 195 CYS A CA 1
ATOM 1581 C C . CYS A 1 195 ? -0.108 -0.485 16.624 1.00 91.81 195 CYS A C 1
ATOM 1583 O O . CYS A 1 195 ? -0.327 -0.347 17.827 1.00 91.81 195 CYS A O 1
ATOM 1585 N N . GLU A 1 196 ? 1.013 -0.072 16.046 1.00 90.56 196 GLU A N 1
ATOM 1586 C CA . GLU A 1 196 ? 2.089 0.600 16.762 1.00 90.56 196 GLU A CA 1
ATOM 1587 C C . GLU A 1 196 ? 1.711 2.036 17.156 1.00 90.56 196 GLU A C 1
ATOM 1589 O O . GLU A 1 196 ? 2.061 2.459 18.254 1.00 90.56 196 GLU A O 1
ATOM 1594 N N . GLU A 1 197 ? 0.970 2.781 16.326 1.00 91.50 197 GLU A N 1
ATOM 1595 C CA . GLU A 1 197 ? 0.463 4.104 16.725 1.00 91.50 197 GLU A CA 1
ATOM 1596 C C . GLU A 1 197 ? -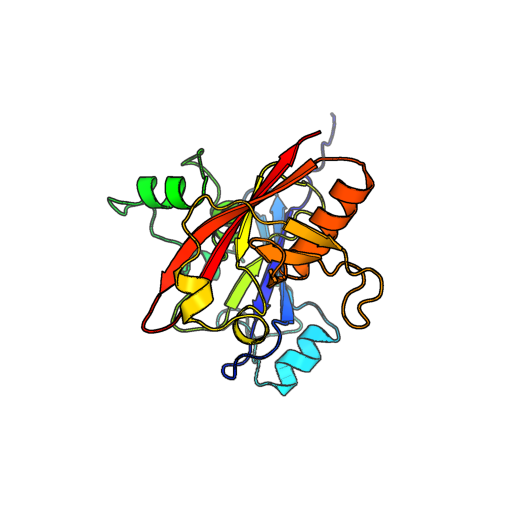0.595 3.999 17.835 1.00 91.50 197 GLU A C 1
ATOM 1598 O O . GLU A 1 197 ? -0.529 4.747 18.811 1.00 91.50 197 GLU A O 1
ATOM 1603 N N . LEU A 1 198 ? -1.494 3.011 17.760 1.00 89.56 198 LEU A N 1
ATOM 1604 C CA . LEU A 1 198 ? -2.426 2.697 18.850 1.00 89.56 198 LEU A CA 1
ATOM 1605 C C . LEU A 1 198 ? -1.682 2.314 20.141 1.00 89.56 198 LEU A C 1
ATOM 1607 O O . LEU A 1 198 ? -2.061 2.743 21.227 1.00 89.56 198 LEU A O 1
ATOM 1611 N N . ALA A 1 199 ? -0.601 1.531 20.043 1.00 89.00 199 ALA A N 1
ATOM 1612 C CA . ALA A 1 199 ? 0.212 1.140 21.198 1.00 89.00 199 ALA A CA 1
ATOM 1613 C C . ALA A 1 199 ? 0.935 2.328 21.859 1.00 89.00 199 ALA A C 1
ATOM 1615 O O . ALA A 1 199 ? 1.204 2.283 23.056 1.00 89.00 199 ALA A O 1
ATOM 1616 N N . LYS A 1 200 ? 1.212 3.398 21.104 1.00 90.62 200 LYS A N 1
ATOM 1617 C CA . LYS A 1 200 ? 1.747 4.668 21.625 1.00 90.62 200 LYS A CA 1
ATOM 1618 C C . LYS A 1 200 ? 0.677 5.551 22.281 1.00 90.62 200 LYS A C 1
ATOM 1620 O O . LYS A 1 200 ? 0.992 6.657 22.703 1.00 90.62 200 LYS A O 1
ATOM 1625 N N . GLY A 1 201 ? -0.577 5.098 22.346 1.00 89.94 201 GLY A N 1
ATOM 1626 C CA . GLY A 1 201 ? -1.692 5.868 22.895 1.00 89.94 201 GLY A CA 1
ATOM 1627 C C . GLY A 1 201 ? -2.232 6.941 21.949 1.00 89.94 201 GLY A C 1
ATOM 1628 O O . GLY A 1 201 ? -3.031 7.772 22.377 1.00 89.94 201 GLY A O 1
ATOM 1629 N N . LYS A 1 202 ? -1.827 6.939 20.671 1.00 92.62 202 LYS A N 1
ATOM 1630 C CA . LYS A 1 202 ? -2.411 7.852 19.688 1.00 92.62 202 LYS A CA 1
ATOM 1631 C C . LYS A 1 202 ? -3.826 7.430 19.331 1.00 92.62 202 LYS A C 1
ATOM 1633 O O . LYS A 1 202 ? -4.176 6.251 19.331 1.00 92.62 202 LYS A O 1
ATOM 1638 N N . THR A 1 203 ? -4.624 8.416 18.950 1.00 93.00 203 THR A N 1
ATOM 1639 C CA . THR A 1 203 ? -5.942 8.191 18.367 1.00 93.00 203 THR A CA 1
ATOM 1640 C C . THR A 1 203 ? -5.782 7.887 16.883 1.00 93.00 203 THR A C 1
ATOM 1642 O O . THR A 1 203 ? -5.224 8.695 16.141 1.00 93.00 203 THR A O 1
ATOM 1645 N N . VAL A 1 204 ? -6.294 6.737 16.445 1.00 94.88 204 VAL A N 1
ATOM 1646 C CA . VAL A 1 204 ? -6.368 6.370 15.026 1.00 94.88 204 VAL A CA 1
ATOM 1647 C C . VAL A 1 204 ? -7.832 6.299 14.622 1.00 94.88 204 VAL A C 1
ATOM 1649 O O . VAL A 1 204 ? -8.591 5.505 15.174 1.00 94.88 204 VAL A O 1
ATOM 1652 N N . LYS A 1 205 ? -8.225 7.137 13.665 1.00 95.12 205 LYS A N 1
ATOM 1653 C CA . LYS A 1 205 ? -9.564 7.159 13.075 1.00 95.12 205 LYS A CA 1
ATOM 1654 C C . LYS A 1 205 ? -9.513 6.570 11.675 1.00 95.12 205 LYS A C 1
ATOM 1656 O O . LYS A 1 205 ? -8.566 6.833 10.937 1.00 95.12 205 LYS A O 1
ATOM 1661 N N . ALA A 1 206 ? -10.541 5.817 11.310 1.00 96.56 206 ALA A N 1
ATOM 1662 C CA . ALA A 1 206 ? -10.781 5.400 9.939 1.00 96.56 206 ALA A CA 1
ATOM 1663 C C . ALA A 1 206 ? -12.178 5.851 9.519 1.00 96.56 206 ALA A C 1
ATOM 1665 O O . ALA A 1 206 ? -13.128 5.735 10.291 1.00 96.56 206 ALA A O 1
ATOM 1666 N N . GLU A 1 207 ? -12.301 6.343 8.296 1.00 96.19 207 GLU A N 1
ATOM 1667 C CA . GLU A 1 207 ? -13.582 6.676 7.684 1.00 96.19 207 GLU A CA 1
ATOM 1668 C C . GLU A 1 207 ? -13.647 6.112 6.271 1.00 96.19 207 GLU A C 1
ATOM 1670 O O . GLU A 1 207 ? -12.620 5.939 5.601 1.00 96.19 207 GLU A O 1
ATOM 1675 N N . VAL A 1 208 ? -14.859 5.827 5.801 1.00 94.81 208 VAL A N 1
ATOM 1676 C CA . VAL A 1 208 ? -15.031 5.472 4.396 1.00 94.81 208 VAL A CA 1
ATOM 1677 C C . VAL A 1 208 ? -14.836 6.714 3.543 1.00 94.81 208 VAL A C 1
ATOM 1679 O O . VAL A 1 208 ? -15.596 7.670 3.656 1.00 94.81 208 VAL A O 1
ATOM 1682 N N . LYS A 1 209 ? -13.844 6.689 2.661 1.00 93.94 209 LYS A N 1
ATOM 1683 C CA . LYS A 1 209 ? -13.606 7.769 1.714 1.00 93.94 209 LYS A CA 1
ATOM 1684 C C . LYS A 1 209 ? -14.451 7.616 0.457 1.00 93.94 209 LYS A C 1
ATOM 1686 O O . LYS A 1 209 ? -15.100 8.572 0.048 1.00 93.94 209 LYS A O 1
ATOM 1691 N N . ASP A 1 210 ? -14.413 6.439 -0.158 1.00 89.62 210 ASP A N 1
ATOM 1692 C CA . ASP A 1 210 ? -15.084 6.199 -1.435 1.00 89.62 210 ASP A CA 1
ATOM 1693 C C . ASP A 1 210 ? -15.381 4.709 -1.671 1.00 89.62 210 ASP A C 1
ATOM 1695 O O . ASP A 1 210 ? -14.760 3.833 -1.063 1.00 89.62 210 ASP A O 1
ATOM 1699 N N . PHE A 1 211 ? -16.311 4.433 -2.588 1.00 84.19 211 PHE A N 1
ATOM 1700 C CA . PHE A 1 211 ? -16.686 3.097 -3.046 1.00 84.19 211 PHE A CA 1
ATOM 1701 C C . PHE A 1 211 ? -16.558 2.988 -4.561 1.00 84.19 211 PHE A C 1
ATOM 1703 O O . PHE A 1 211 ? -17.166 3.756 -5.303 1.00 84.19 211 PHE A O 1
ATOM 1710 N N . ALA A 1 212 ? -15.893 1.937 -5.038 1.00 77.00 212 ALA A N 1
ATOM 1711 C CA . ALA A 1 212 ? -16.015 1.535 -6.432 1.00 77.00 212 ALA A CA 1
ATOM 1712 C C . ALA A 1 212 ? -17.057 0.418 -6.553 1.00 77.00 212 ALA A C 1
ATOM 1714 O O . ALA A 1 212 ? -16.828 -0.702 -6.089 1.00 77.00 212 ALA A O 1
ATOM 1715 N N . VAL A 1 213 ? -18.184 0.703 -7.211 1.00 71.81 213 VAL A N 1
ATOM 1716 C CA . VAL A 1 213 ? -19.243 -0.279 -7.492 1.00 71.81 213 VAL A CA 1
ATOM 1717 C C . VAL A 1 213 ? -19.310 -0.531 -8.997 1.00 71.81 213 VAL A C 1
ATOM 1719 O O . VAL A 1 213 ? -19.701 0.347 -9.757 1.00 71.81 213 VAL A O 1
ATOM 1722 N N . ASN A 1 214 ? -18.963 -1.746 -9.429 1.00 65.75 214 ASN A N 1
ATOM 1723 C CA . ASN A 1 214 ? -19.092 -2.198 -10.821 1.00 65.75 214 ASN A CA 1
ATOM 1724 C C . ASN A 1 214 ? -20.034 -3.404 -10.858 1.00 65.75 214 ASN A C 1
ATOM 1726 O O . ASN A 1 214 ? -19.600 -4.546 -10.970 1.00 65.75 214 ASN A O 1
ATOM 1730 N N . GLY A 1 215 ? -21.329 -3.164 -10.655 1.00 66.62 215 GLY A N 1
ATOM 1731 C CA . GLY A 1 215 ? -22.323 -4.230 -10.492 1.00 66.62 215 GLY A CA 1
ATOM 1732 C C . GLY A 1 215 ? -22.298 -4.895 -9.111 1.00 66.62 215 GLY A C 1
ATOM 1733 O O . GLY A 1 215 ? -23.376 -5.198 -8.617 1.00 66.62 215 GLY A O 1
ATOM 1734 N N . VAL A 1 216 ? -21.122 -5.020 -8.479 1.00 72.25 216 VAL A N 1
ATOM 1735 C CA . VAL A 1 216 ? -20.845 -5.355 -7.062 1.00 72.25 216 VAL A CA 1
ATOM 1736 C C . VAL A 1 216 ? -19.803 -4.389 -6.483 1.00 72.25 216 VAL A C 1
ATOM 1738 O O . VAL A 1 216 ? -19.093 -3.720 -7.244 1.00 72.25 216 VAL A O 1
ATOM 1741 N N . VAL A 1 217 ? -19.709 -4.287 -5.155 1.00 74.06 217 VAL A N 1
ATOM 1742 C CA . VAL A 1 217 ? -18.636 -3.561 -4.464 1.00 74.06 217 VAL A CA 1
ATOM 1743 C C . VAL A 1 217 ? -17.304 -4.204 -4.840 1.00 74.06 217 VAL A C 1
ATOM 1745 O O . VAL A 1 217 ? -17.028 -5.354 -4.509 1.00 74.06 217 VAL A O 1
ATOM 1748 N N . ASN A 1 218 ? -16.485 -3.444 -5.560 1.00 77.81 218 ASN A N 1
ATOM 1749 C CA . ASN A 1 218 ? -15.193 -3.877 -6.077 1.00 77.81 218 ASN A CA 1
ATOM 1750 C C . ASN A 1 218 ? -14.034 -3.363 -5.212 1.00 77.81 218 ASN A C 1
ATOM 1752 O O . ASN A 1 218 ? -13.020 -4.040 -5.064 1.00 77.81 218 ASN A O 1
ATOM 1756 N N . SER A 1 219 ? -14.176 -2.174 -4.625 1.00 85.25 219 SER A N 1
ATOM 1757 C CA . SER A 1 219 ? -13.248 -1.663 -3.617 1.00 85.25 219 SER A CA 1
ATOM 1758 C C . SER A 1 219 ? -13.930 -0.662 -2.690 1.00 85.25 219 SER A C 1
ATOM 1760 O O . SER A 1 219 ? -14.883 0.019 -3.073 1.00 85.25 219 SER A O 1
ATOM 1762 N N . ILE A 1 220 ? -13.420 -0.583 -1.462 1.00 90.31 220 ILE A N 1
ATOM 1763 C CA . ILE A 1 220 ? -13.803 0.418 -0.465 1.00 90.31 220 ILE A CA 1
ATOM 1764 C C . ILE A 1 220 ? -12.516 1.116 -0.049 1.00 90.31 220 ILE A C 1
ATOM 1766 O O . ILE A 1 220 ? -11.626 0.478 0.516 1.00 90.31 220 ILE A O 1
ATOM 1770 N N . LEU A 1 221 ? -12.397 2.401 -0.366 1.00 93.38 221 LEU A N 1
ATOM 1771 C CA . LEU A 1 221 ? -11.247 3.212 0.001 1.00 93.38 221 LEU A CA 1
ATOM 1772 C C . LEU A 1 221 ? -11.496 3.825 1.374 1.00 93.38 221 LEU A C 1
ATOM 1774 O O . LEU A 1 221 ? -12.519 4.467 1.605 1.00 93.38 221 LEU A O 1
ATOM 1778 N N . LEU A 1 222 ? -10.552 3.631 2.281 1.00 95.56 222 LEU A N 1
ATOM 1779 C CA . LEU A 1 222 ? -10.575 4.185 3.623 1.00 95.56 222 LEU A CA 1
ATOM 1780 C C . LEU A 1 222 ? -9.596 5.345 3.707 1.00 95.56 222 LEU A C 1
ATOM 1782 O O . LEU A 1 222 ? -8.487 5.265 3.169 1.00 95.56 222 LEU A O 1
ATOM 1786 N N . LYS A 1 223 ? -9.982 6.387 4.439 1.00 95.94 223 LYS A N 1
ATOM 1787 C CA . LYS A 1 223 ? -9.054 7.403 4.927 1.00 95.94 223 LYS A CA 1
ATOM 1788 C C . LYS A 1 223 ? -8.740 7.107 6.383 1.00 95.94 223 LYS A C 1
ATOM 1790 O O . LYS A 1 223 ? -9.647 6.980 7.202 1.00 95.94 223 LYS A O 1
ATOM 1795 N N . VAL A 1 224 ? -7.454 6.979 6.688 1.00 95.75 224 VAL A N 1
ATOM 1796 C CA . VAL A 1 224 ? -6.951 6.773 8.045 1.00 95.75 224 VAL A CA 1
ATOM 1797 C C . VAL A 1 224 ? -6.265 8.050 8.497 1.00 95.75 224 VAL A C 1
ATOM 1799 O O . VAL A 1 224 ? -5.395 8.556 7.791 1.00 95.75 224 VAL A O 1
ATOM 1802 N N . THR A 1 225 ? -6.627 8.539 9.680 1.00 95.75 225 THR A N 1
ATOM 1803 C CA . THR A 1 225 ? -6.018 9.712 10.314 1.00 95.75 225 THR A CA 1
ATOM 1804 C C . THR A 1 225 ? -5.488 9.331 11.689 1.00 95.75 225 THR A C 1
ATOM 1806 O O . THR A 1 225 ? -6.182 8.699 12.483 1.00 95.75 225 THR A O 1
ATOM 1809 N N . ILE A 1 226 ? -4.255 9.730 11.979 1.00 94.06 226 ILE A N 1
ATOM 1810 C CA . ILE A 1 226 ? -3.553 9.493 13.236 1.00 94.06 226 ILE A CA 1
ATOM 1811 C C . ILE A 1 226 ? -3.316 10.850 13.902 1.00 94.06 226 ILE A C 1
ATOM 1813 O O . ILE A 1 226 ? -2.730 11.754 13.308 1.00 94.06 226 ILE A O 1
ATOM 1817 N N . SER A 1 227 ? -3.762 10.985 15.147 1.00 92.50 227 SER A N 1
ATOM 1818 C CA . SER A 1 227 ? -3.641 12.208 15.945 1.00 92.50 227 SER A CA 1
ATOM 1819 C C . SER A 1 227 ? -3.284 11.878 17.389 1.00 92.50 227 SER A C 1
ATOM 1821 O O . SER A 1 227 ? -3.798 10.903 17.940 1.00 92.50 227 SER A O 1
ATOM 1823 N N . GLY A 1 228 ? -2.450 12.703 18.013 1.00 78.31 228 GLY A N 1
ATOM 1824 C CA . GLY A 1 228 ? -1.958 12.487 19.375 1.00 78.31 228 GLY A CA 1
ATOM 1825 C C . GLY A 1 228 ? -0.503 12.879 19.506 1.00 78.31 228 GLY A C 1
ATOM 1826 O O . GLY A 1 228 ? 0.281 12.503 18.601 1.00 78.31 228 GLY A O 1
#

Foldseek 3Di:
DPPPQDDKFKKFKWFDAPVPDDIARFKIWIDRDVQKIKIATDDDDRNVVVVVSPDQDDPVCRDRHDIDIGNPCVVLLVLADDLPDPCNVVVCVLLVHPDSPDDSVVRLQRVQSDDPVHGIGIHGLCPPPNDQKHKFWFPPQVVFDDQVVVVPADFFQKWDWDQDCVDPVANLWIFIDHPNGTRGTTDSSNSNVVSVLVVVVWDKIKTFHDFDQDVTTPITMIMIGTGD

pLDDT: mean 89.19, std 10.24, range [36.47, 98.69]